Protein AF-A0A4U3AL55-F1 (afdb_monomer_lite)

pLDDT: mean 81.3, std 15.95, range [32.03, 96.69]

Structure (mmCIF, N/CA/C/O backbone):
data_AF-A0A4U3AL55-F1
#
_entry.id   AF-A0A4U3AL55-F1
#
loop_
_atom_site.group_PDB
_atom_site.id
_atom_site.type_symbol
_atom_site.label_atom_id
_atom_site.label_alt_id
_atom_site.label_comp_id
_atom_site.label_asym_id
_atom_site.label_entity_id
_atom_site.label_seq_id
_atom_site.pdbx_PDB_ins_code
_atom_site.Cartn_x
_atom_site.Cartn_y
_atom_site.Cartn_z
_atom_site.occupancy
_atom_site.B_iso_or_equiv
_atom_site.auth_seq_id
_atom_site.auth_comp_id
_atom_site.auth_asym_id
_atom_site.auth_atom_id
_atom_site.pdbx_PDB_model_num
ATOM 1 N N . TYR A 1 1 ? 5.241 -13.055 32.602 1.00 38.00 1 TYR A N 1
ATOM 2 C CA . TYR A 1 1 ? 3.854 -13.127 32.120 1.00 38.00 1 TYR A CA 1
ATOM 3 C C . TYR A 1 1 ? 3.883 -12.826 30.634 1.00 38.00 1 TYR A C 1
ATOM 5 O O . TYR A 1 1 ? 3.975 -11.664 30.271 1.00 38.00 1 TYR A O 1
ATOM 13 N N . HIS A 1 2 ? 3.935 -13.860 29.792 1.00 32.03 2 HIS A N 1
ATOM 14 C CA . HIS A 1 2 ? 3.573 -13.693 28.387 1.00 32.03 2 HIS A CA 1
ATOM 15 C C . HIS A 1 2 ? 2.057 -13.531 28.383 1.00 32.03 2 HIS A C 1
ATOM 17 O O . HIS A 1 2 ? 1.347 -14.459 28.759 1.00 32.03 2 HIS A O 1
ATOM 23 N N . VAL A 1 3 ? 1.575 -12.332 28.077 1.00 45.47 3 VAL A N 1
ATOM 24 C CA . VAL A 1 3 ? 0.209 -12.195 27.581 1.00 45.47 3 VAL A CA 1
ATOM 25 C C . VAL A 1 3 ? 0.311 -12.723 26.157 1.00 45.47 3 VAL A C 1
ATOM 27 O O . VAL A 1 3 ? 1.040 -12.138 25.356 1.00 45.47 3 VAL A O 1
ATOM 30 N N . GLU A 1 4 ? -0.264 -13.893 25.886 1.00 51.44 4 GLU A N 1
ATOM 31 C CA . GLU A 1 4 ? -0.443 -14.348 24.509 1.00 51.44 4 GLU A CA 1
ATOM 32 C C . GLU A 1 4 ? -1.185 -13.229 23.783 1.00 51.44 4 GLU A C 1
ATOM 34 O O . GLU A 1 4 ? -2.305 -12.871 24.141 1.00 51.44 4 GLU A O 1
ATOM 39 N N . ASN A 1 5 ? -0.485 -12.575 22.864 1.00 60.62 5 ASN A N 1
ATOM 40 C CA . ASN A 1 5 ? -1.048 -11.498 22.086 1.00 60.62 5 ASN A CA 1
ATOM 41 C C . ASN A 1 5 ? -1.558 -12.134 20.798 1.00 60.62 5 ASN A C 1
ATOM 43 O O . ASN A 1 5 ? -0.758 -12.492 19.939 1.00 60.62 5 ASN A O 1
ATOM 47 N N . GLU A 1 6 ? -2.873 -12.321 20.691 1.00 77.25 6 GLU A N 1
ATOM 48 C CA . GLU A 1 6 ? -3.515 -12.896 19.501 1.00 77.25 6 GLU A CA 1
ATOM 49 C C . GLU A 1 6 ? -3.524 -11.927 18.305 1.00 77.25 6 GLU A C 1
ATOM 51 O O . GLU A 1 6 ? -4.139 -12.230 17.285 1.00 77.25 6 GLU A O 1
ATOM 56 N N . LEU A 1 7 ? -2.875 -10.759 18.410 1.00 84.69 7 LEU A N 1
ATOM 57 C CA . LEU A 1 7 ? -2.774 -9.807 17.308 1.00 84.69 7 LEU A CA 1
ATOM 58 C C . LEU A 1 7 ? -1.993 -10.396 16.138 1.00 84.69 7 LEU A C 1
ATOM 60 O O . LEU A 1 7 ? -0.891 -10.924 16.286 1.00 84.69 7 LEU A O 1
ATOM 64 N N . LEU A 1 8 ? -2.574 -10.242 14.954 1.00 85.19 8 LEU A N 1
ATOM 65 C CA . LEU A 1 8 ? -1.949 -10.642 13.705 1.00 85.19 8 LEU A CA 1
ATOM 66 C C . LEU A 1 8 ? -0.893 -9.593 13.314 1.00 85.19 8 LEU A C 1
ATOM 68 O O . LEU A 1 8 ? -1.196 -8.395 13.392 1.00 85.19 8 LEU A O 1
ATOM 72 N N . PRO A 1 9 ? 0.315 -10.003 12.883 1.00 84.44 9 PRO A N 1
ATOM 73 C CA . PRO A 1 9 ? 1.361 -9.070 12.459 1.00 84.44 9 PRO A CA 1
ATOM 74 C C . PRO A 1 9 ? 0.900 -8.237 11.261 1.00 84.44 9 PRO A C 1
ATOM 76 O O . PRO A 1 9 ? 0.033 -8.675 10.503 1.00 84.44 9 PRO A O 1
ATOM 79 N N . ASP A 1 10 ? 1.447 -7.036 11.087 1.00 86.25 10 ASP A N 1
ATOM 80 C CA . ASP A 1 10 ? 1.245 -6.276 9.856 1.00 86.25 10 ASP A CA 1
ATOM 81 C C . ASP A 1 10 ? 2.245 -6.716 8.784 1.00 86.25 10 ASP A C 1
ATOM 83 O O . ASP A 1 10 ? 3.383 -7.070 9.086 1.00 86.25 10 ASP A O 1
ATOM 87 N N . ILE A 1 11 ? 1.843 -6.690 7.516 1.00 83.81 11 ILE A N 1
ATOM 88 C CA . ILE A 1 11 ? 2.750 -7.038 6.413 1.00 83.81 11 ILE A CA 1
ATOM 89 C C . ILE A 1 11 ? 3.943 -6.062 6.325 1.00 83.81 11 ILE A C 1
ATOM 91 O O . ILE A 1 11 ? 5.062 -6.541 6.144 1.00 83.81 11 ILE A O 1
ATOM 95 N N . PRO A 1 12 ? 3.796 -4.736 6.534 1.00 87.06 12 PRO A N 1
ATOM 96 C CA . PRO A 1 12 ? 4.924 -3.818 6.681 1.00 87.06 12 PRO A CA 1
ATOM 97 C C . PRO A 1 12 ? 5.860 -4.140 7.842 1.00 87.06 12 PRO A C 1
ATOM 99 O O . PRO A 1 12 ? 6.998 -3.693 7.811 1.00 87.06 12 PRO A O 1
ATOM 102 N N . ASP A 1 13 ? 5.444 -4.920 8.846 1.00 87.56 13 ASP A N 1
ATOM 103 C CA . ASP A 1 13 ? 6.365 -5.359 9.902 1.00 87.56 13 ASP A CA 1
ATOM 104 C C . ASP A 1 13 ? 7.332 -6.446 9.391 1.00 87.56 13 ASP A C 1
ATOM 106 O O . ASP A 1 13 ? 8.359 -6.729 10.016 1.00 87.56 13 ASP A O 1
ATOM 110 N N . LEU A 1 14 ? 7.018 -7.078 8.252 1.00 84.25 14 LEU A N 1
ATOM 111 C CA . LEU A 1 14 ? 7.814 -8.155 7.663 1.00 84.25 14 LEU A CA 1
ATOM 112 C C . LEU A 1 14 ? 9.003 -7.643 6.851 1.00 84.25 14 LEU A C 1
ATOM 114 O O . LEU A 1 14 ? 9.926 -8.422 6.590 1.00 84.25 14 LEU A O 1
ATOM 118 N N . TYR A 1 15 ? 9.022 -6.365 6.472 1.00 88.12 15 TYR A N 1
ATOM 119 C CA . TYR A 1 15 ? 10.080 -5.788 5.651 1.00 88.12 15 TYR A CA 1
ATOM 120 C C . TYR A 1 15 ? 10.430 -4.357 6.063 1.00 88.12 15 TYR A C 1
ATOM 122 O O . TYR A 1 15 ? 9.687 -3.677 6.757 1.00 88.12 15 TYR A O 1
ATOM 130 N N . VAL A 1 16 ? 11.597 -3.893 5.635 1.00 89.75 16 VAL A N 1
ATOM 131 C CA . VAL A 1 16 ? 12.009 -2.491 5.762 1.00 89.75 16 VAL A CA 1
ATOM 132 C C . VAL A 1 16 ? 12.232 -1.915 4.375 1.00 89.75 16 VAL A C 1
ATOM 134 O O . VAL A 1 16 ? 12.653 -2.642 3.482 1.00 89.75 16 VAL A O 1
ATOM 137 N N . ILE A 1 17 ? 11.953 -0.627 4.191 1.00 90.69 17 ILE A N 1
ATOM 138 C CA . ILE A 1 17 ? 12.293 0.098 2.964 1.00 90.69 17 ILE A CA 1
ATOM 139 C C . ILE A 1 17 ? 13.558 0.895 3.254 1.00 90.69 17 ILE A C 1
ATOM 141 O O . ILE A 1 17 ? 13.568 1.751 4.140 1.00 90.69 17 ILE A O 1
ATOM 145 N N . HIS A 1 18 ? 14.620 0.611 2.515 1.00 86.81 18 HIS A N 1
ATOM 146 C CA . HIS A 1 18 ? 15.832 1.414 2.508 1.00 86.81 18 HIS A CA 1
ATOM 147 C C . HIS A 1 18 ? 15.830 2.341 1.299 1.00 86.81 18 HIS A C 1
ATOM 149 O O . HIS A 1 18 ? 15.220 2.041 0.273 1.00 86.81 18 HIS A O 1
ATOM 155 N N . SER A 1 19 ? 16.503 3.480 1.434 1.00 84.19 19 SER A N 1
ATOM 156 C CA . SER A 1 19 ? 16.675 4.449 0.357 1.00 84.19 19 SER A CA 1
ATOM 157 C C . SER A 1 19 ? 18.147 4.788 0.185 1.00 84.19 19 SER A C 1
ATOM 159 O O . SER A 1 19 ? 18.797 5.204 1.147 1.00 84.19 19 SER A O 1
ATOM 161 N N . VAL A 1 20 ? 18.638 4.686 -1.043 1.00 81.31 20 VAL A N 1
ATOM 162 C CA . VAL A 1 20 ? 19.937 5.200 -1.479 1.00 81.31 20 VAL A CA 1
ATOM 163 C C . VAL A 1 20 ? 19.683 6.375 -2.416 1.00 81.31 20 VAL A C 1
ATOM 165 O O . VAL A 1 20 ? 18.730 6.354 -3.195 1.00 81.31 20 VAL A O 1
ATOM 168 N N . TYR A 1 21 ? 20.502 7.417 -2.336 1.00 77.12 21 TYR A N 1
ATOM 169 C CA . TYR A 1 21 ? 20.362 8.593 -3.185 1.00 77.12 21 TYR A CA 1
ATOM 170 C C . TYR A 1 21 ? 21.717 9.131 -3.642 1.00 77.12 21 TYR A C 1
ATOM 172 O O . TYR A 1 21 ? 22.735 8.931 -2.979 1.00 77.12 21 TYR A O 1
ATOM 180 N N . GLU A 1 22 ? 21.718 9.804 -4.794 1.00 70.06 22 GLU A N 1
ATOM 181 C CA . GLU A 1 22 ? 22.879 10.536 -5.309 1.00 70.06 22 GLU A CA 1
ATOM 182 C C . GLU A 1 22 ? 22.754 12.027 -4.986 1.00 70.06 22 GLU A C 1
ATOM 184 O O . GLU A 1 22 ? 21.778 12.668 -5.389 1.00 70.06 22 GLU A O 1
ATOM 189 N N . ASP A 1 23 ? 23.763 12.588 -4.321 1.00 73.75 23 ASP A N 1
ATOM 190 C CA . ASP A 1 23 ? 23.836 14.018 -4.015 1.00 73.75 23 ASP A CA 1
ATOM 191 C C . ASP A 1 23 ? 24.370 14.831 -5.201 1.00 73.75 23 ASP A C 1
ATOM 193 O O . ASP A 1 23 ? 25.287 14.416 -5.918 1.00 73.75 23 ASP A O 1
ATOM 197 N N . ASP A 1 24 ? 23.832 16.036 -5.390 1.00 71.62 24 ASP A N 1
ATOM 198 C CA . ASP A 1 24 ? 24.463 17.033 -6.248 1.00 71.62 24 ASP A CA 1
ATOM 199 C C . ASP A 1 24 ? 25.672 17.714 -5.571 1.00 71.62 24 ASP A C 1
ATOM 201 O O . ASP A 1 24 ? 26.116 17.370 -4.476 1.00 71.62 24 ASP A O 1
ATOM 205 N N . LYS A 1 25 ? 26.231 18.728 -6.242 1.00 69.44 25 LYS A N 1
ATOM 206 C CA . LYS A 1 25 ? 27.364 19.514 -5.725 1.00 69.44 25 LYS A CA 1
ATOM 207 C C . LYS A 1 25 ? 27.039 20.309 -4.457 1.00 69.44 25 LYS A C 1
ATOM 209 O O . LYS A 1 25 ? 27.976 20.695 -3.760 1.00 69.44 25 LYS A O 1
ATOM 214 N N . ASP A 1 26 ? 25.762 20.565 -4.202 1.00 75.94 26 ASP A N 1
ATOM 215 C CA . ASP A 1 26 ? 25.254 21.322 -3.063 1.00 75.94 26 ASP A CA 1
ATOM 216 C C . ASP A 1 26 ? 24.761 20.390 -1.932 1.00 75.94 26 ASP A C 1
ATOM 218 O O . ASP A 1 26 ? 24.370 20.877 -0.873 1.00 75.94 26 ASP A O 1
ATOM 222 N N . GLY A 1 27 ? 24.863 19.063 -2.110 1.00 72.25 27 GLY A N 1
ATOM 223 C CA . GLY A 1 27 ? 24.465 18.049 -1.129 1.00 72.25 27 GLY A CA 1
ATOM 224 C C . GLY A 1 27 ? 22.977 17.690 -1.164 1.00 72.25 27 GLY A C 1
ATOM 225 O O . GLY A 1 27 ? 22.476 17.104 -0.209 1.00 72.25 27 GLY A O 1
ATOM 226 N N . GLU A 1 28 ? 22.262 18.069 -2.225 1.00 72.75 28 GLU A N 1
ATOM 227 C CA . GLU A 1 28 ? 20.834 17.801 -2.376 1.00 72.75 28 GLU A CA 1
ATOM 228 C C . GLU A 1 28 ? 20.599 16.545 -3.231 1.00 72.75 28 GLU A C 1
ATOM 230 O O . GLU A 1 28 ? 21.120 16.470 -4.354 1.00 72.75 28 GLU A O 1
ATOM 235 N N . PRO A 1 29 ? 19.770 15.590 -2.770 1.00 71.56 29 PRO A N 1
ATOM 236 C CA . PRO A 1 29 ? 19.483 14.372 -3.517 1.00 71.56 29 PRO A CA 1
ATOM 237 C C . PRO A 1 29 ? 18.863 14.657 -4.891 1.00 71.56 29 PRO A C 1
ATOM 239 O O . PRO A 1 29 ? 17.934 15.457 -5.035 1.00 71.56 29 PRO A O 1
ATOM 242 N N . THR A 1 30 ? 19.364 13.980 -5.922 1.00 75.62 30 THR A N 1
ATOM 243 C CA . THR A 1 30 ? 18.930 14.151 -7.320 1.00 75.62 30 THR A CA 1
ATOM 244 C C . THR A 1 30 ? 18.172 12.964 -7.882 1.00 75.62 30 THR A C 1
ATOM 246 O O . THR A 1 30 ? 17.350 13.140 -8.783 1.00 75.62 30 THR A O 1
ATOM 249 N N . GLN A 1 31 ? 18.456 11.780 -7.354 1.00 79.94 31 GLN A N 1
ATOM 250 C CA . GLN A 1 31 ? 17.877 10.507 -7.746 1.00 79.94 31 GLN A CA 1
ATOM 251 C C . GLN A 1 31 ? 17.743 9.646 -6.501 1.00 79.94 31 GLN A C 1
ATOM 253 O O . GLN A 1 31 ? 18.555 9.758 -5.580 1.00 79.94 31 GLN A O 1
ATOM 258 N N . TYR A 1 32 ? 16.740 8.780 -6.497 1.00 84.38 32 TYR A N 1
ATOM 259 C CA . TYR A 1 32 ? 16.443 7.918 -5.366 1.00 84.38 32 TYR A CA 1
ATOM 260 C C . TYR A 1 32 ? 16.241 6.488 -5.835 1.00 84.38 32 TYR A C 1
ATOM 262 O O . TYR A 1 32 ? 15.532 6.237 -6.810 1.00 84.38 32 TYR A O 1
ATOM 270 N N . TRP A 1 33 ? 16.811 5.558 -5.086 1.00 87.38 33 TRP A N 1
ATOM 271 C CA . TRP A 1 33 ? 16.565 4.135 -5.203 1.00 87.38 33 TRP A CA 1
ATOM 272 C C . TRP A 1 33 ? 16.035 3.631 -3.869 1.00 87.38 33 TRP A C 1
ATOM 274 O O . TRP A 1 33 ? 16.747 3.613 -2.867 1.00 87.38 33 TRP A O 1
ATOM 284 N N . PHE A 1 34 ? 14.765 3.249 -3.861 1.00 89.81 34 PHE A N 1
ATOM 285 C CA . PHE A 1 34 ? 14.127 2.582 -2.740 1.00 89.81 34 PHE A CA 1
ATOM 286 C C . PHE A 1 34 ? 14.102 1.087 -2.993 1.00 89.81 34 PHE A C 1
ATOM 288 O O . PHE A 1 34 ? 13.783 0.651 -4.098 1.00 89.81 34 PHE A O 1
ATOM 295 N N . HIS A 1 35 ? 14.387 0.306 -1.965 1.00 88.25 35 HIS A N 1
ATOM 296 C CA . HIS A 1 35 ? 14.364 -1.144 -2.056 1.00 88.25 35 HIS A CA 1
ATOM 297 C C . HIS A 1 35 ? 13.937 -1.752 -0.727 1.00 88.25 35 HIS A C 1
ATOM 299 O O . HIS A 1 35 ? 14.224 -1.208 0.345 1.00 88.25 35 HIS A O 1
ATOM 305 N N . THR A 1 36 ? 13.206 -2.858 -0.794 1.00 89.75 36 THR A N 1
ATOM 306 C CA . THR A 1 36 ? 12.786 -3.586 0.399 1.00 89.75 36 THR A CA 1
ATOM 307 C C . THR A 1 36 ? 13.857 -4.569 0.861 1.00 89.75 36 THR A C 1
ATOM 309 O O . THR A 1 36 ? 14.658 -5.070 0.074 1.00 89.75 36 THR A O 1
ATOM 312 N N . HIS A 1 37 ? 13.839 -4.871 2.157 1.00 85.25 37 HIS A N 1
ATOM 313 C CA . HIS A 1 37 ? 14.476 -6.057 2.715 1.00 85.25 37 HIS A CA 1
ATOM 314 C C . HIS A 1 37 ? 13.509 -6.793 3.629 1.00 85.25 37 HIS A C 1
ATOM 316 O O . HIS A 1 37 ? 12.982 -6.209 4.578 1.00 85.25 37 HIS A O 1
ATOM 322 N N . GLY A 1 38 ? 13.371 -8.099 3.424 1.00 84.50 38 GLY A N 1
ATOM 323 C CA . GLY A 1 38 ? 12.650 -8.998 4.319 1.00 84.50 38 GLY A CA 1
ATOM 324 C C . GLY A 1 38 ? 11.422 -9.642 3.692 1.00 84.50 38 GLY A C 1
ATOM 325 O O . GLY A 1 38 ? 10.911 -10.598 4.278 1.00 84.50 38 GLY A O 1
ATOM 326 N N . LEU A 1 39 ? 10.998 -9.192 2.507 1.00 84.12 39 LEU A N 1
ATOM 327 C CA . LEU A 1 39 ? 9.884 -9.785 1.767 1.00 84.12 39 LEU A CA 1
ATOM 328 C C . LEU A 1 39 ? 10.185 -11.216 1.319 1.00 84.12 39 LEU A C 1
ATOM 330 O O . LEU A 1 39 ? 9.282 -12.054 1.333 1.00 84.12 39 LEU A O 1
ATOM 334 N N . LEU A 1 40 ? 11.456 -11.540 1.059 1.00 80.62 40 LEU A N 1
ATOM 335 C CA . LEU A 1 40 ? 11.874 -12.914 0.751 1.00 80.62 40 LEU A CA 1
ATOM 336 C C . LEU A 1 40 ? 11.472 -13.913 1.844 1.00 80.62 40 LEU A C 1
ATOM 338 O O . LEU A 1 40 ? 11.116 -15.050 1.539 1.00 80.62 40 LEU A O 1
ATOM 342 N N . ARG A 1 41 ? 11.428 -13.483 3.114 1.00 75.56 41 ARG A N 1
ATOM 343 C CA . ARG A 1 41 ? 10.960 -14.317 4.238 1.00 75.56 41 ARG A CA 1
ATOM 344 C C . ARG A 1 41 ? 9.473 -14.650 4.164 1.00 75.56 41 ARG A C 1
ATOM 346 O O . ARG A 1 41 ? 9.045 -15.645 4.738 1.00 75.56 41 ARG A O 1
ATOM 353 N N . ALA A 1 42 ? 8.697 -13.804 3.493 1.00 77.81 42 ALA A N 1
ATOM 354 C CA . ALA A 1 42 ? 7.276 -14.003 3.246 1.00 77.81 42 ALA A CA 1
ATOM 355 C C . ALA A 1 42 ? 7.012 -14.798 1.952 1.00 77.81 42 ALA A C 1
ATOM 357 O O . ALA A 1 42 ? 5.858 -14.964 1.570 1.00 77.81 42 ALA A O 1
ATOM 358 N N . GLY A 1 43 ? 8.059 -15.303 1.283 1.00 77.00 43 GLY A N 1
ATOM 359 C CA . GLY A 1 43 ? 7.934 -16.098 0.060 1.00 77.00 43 GLY A CA 1
ATOM 360 C C . GLY A 1 43 ? 7.727 -15.274 -1.212 1.00 77.00 43 GLY A C 1
ATOM 361 O O . GLY A 1 43 ? 7.395 -15.844 -2.246 1.00 77.00 43 GLY A O 1
ATOM 362 N N . VAL A 1 44 ? 7.935 -13.954 -1.163 1.00 83.62 44 VAL A N 1
ATOM 363 C CA . VAL A 1 44 ? 7.811 -13.059 -2.325 1.00 83.62 44 VAL A CA 1
ATOM 364 C C . VAL A 1 44 ? 9.115 -12.302 -2.570 1.00 83.62 44 VAL A C 1
ATOM 366 O O . VAL A 1 44 ? 9.928 -12.136 -1.668 1.00 83.62 44 VAL A O 1
ATOM 369 N N . THR A 1 45 ? 9.360 -11.895 -3.812 1.00 85.19 45 THR A N 1
ATOM 370 C CA . THR A 1 45 ? 10.611 -11.226 -4.206 1.00 85.19 45 THR A CA 1
ATOM 371 C C . THR A 1 45 ? 10.705 -9.817 -3.607 1.00 85.19 45 THR A C 1
ATOM 373 O O . THR A 1 45 ? 9.677 -9.206 -3.307 1.00 85.19 45 THR A O 1
ATOM 376 N N . GLU A 1 46 ? 11.920 -9.287 -3.438 1.00 88.62 46 GLU A N 1
ATOM 377 C CA . GLU A 1 46 ? 12.081 -7.896 -2.996 1.00 88.62 46 GLU A CA 1
ATOM 378 C C . GLU A 1 46 ? 11.565 -6.918 -4.063 1.00 88.62 46 GLU A C 1
ATOM 380 O O . GLU A 1 46 ? 11.583 -7.200 -5.263 1.00 88.62 46 GLU A O 1
ATOM 385 N N . ILE A 1 47 ? 11.096 -5.759 -3.617 1.00 91.94 47 ILE A N 1
ATOM 386 C CA . ILE A 1 47 ? 10.519 -4.717 -4.459 1.00 91.94 47 ILE A CA 1
ATOM 387 C C . ILE A 1 47 ? 11.487 -3.542 -4.493 1.00 91.94 47 ILE A C 1
ATOM 389 O O . ILE A 1 47 ? 12.016 -3.119 -3.464 1.00 91.94 47 ILE A O 1
ATOM 393 N N . GLU A 1 48 ? 11.655 -2.968 -5.672 1.00 91.62 48 GLU A N 1
ATOM 394 C CA . GLU A 1 48 ? 12.454 -1.786 -5.923 1.00 91.62 48 GLU A CA 1
ATOM 395 C C . GLU A 1 48 ? 11.626 -0.686 -6.581 1.00 91.62 48 GLU A C 1
ATOM 397 O O . GLU A 1 48 ? 10.687 -0.925 -7.347 1.00 91.62 48 GLU A O 1
ATOM 402 N N . LEU A 1 49 ? 12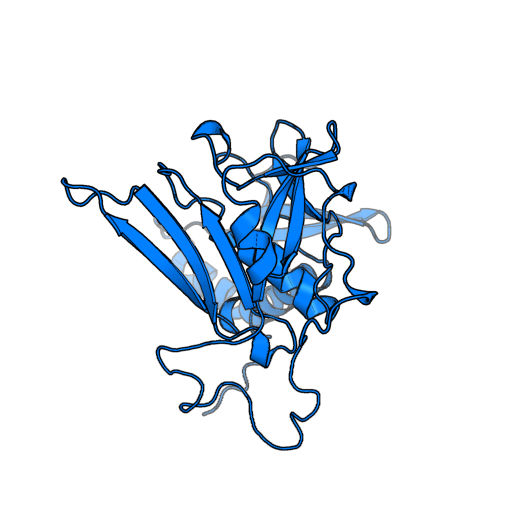.020 0.553 -6.310 1.00 92.69 49 LEU A N 1
ATOM 403 C CA . LEU A 1 49 ? 11.492 1.745 -6.947 1.00 92.69 49 LEU A CA 1
ATOM 404 C C . LEU A 1 49 ? 12.642 2.718 -7.193 1.00 92.69 49 LEU A C 1
ATOM 406 O O . LEU A 1 49 ? 13.278 3.183 -6.248 1.00 92.69 49 LEU A O 1
ATOM 410 N N . ILE A 1 50 ? 12.876 3.065 -8.458 1.00 88.44 50 ILE A N 1
ATOM 411 C CA . ILE A 1 50 ? 13.868 4.073 -8.836 1.00 88.44 50 ILE A CA 1
ATOM 412 C C . ILE A 1 50 ? 13.152 5.307 -9.370 1.00 88.44 50 ILE A C 1
ATOM 414 O O . ILE A 1 50 ? 12.379 5.238 -10.329 1.00 88.44 50 ILE A O 1
ATOM 418 N N . ILE A 1 51 ? 13.442 6.446 -8.745 1.00 87.81 51 ILE A N 1
ATOM 419 C CA . ILE A 1 51 ? 12.948 7.760 -9.140 1.00 87.81 51 ILE A CA 1
ATOM 420 C C . ILE A 1 51 ? 14.152 8.559 -9.664 1.00 87.81 51 ILE A C 1
ATOM 422 O O . ILE A 1 51 ? 14.968 9.030 -8.868 1.00 87.81 51 ILE A O 1
ATOM 426 N N . PRO A 1 52 ? 14.298 8.711 -10.996 1.00 83.12 52 PRO A N 1
ATOM 427 C CA . PRO A 1 52 ? 15.478 9.312 -11.626 1.00 83.12 52 PRO A CA 1
ATOM 428 C C . PRO A 1 52 ? 15.453 10.852 -11.609 1.00 83.12 52 PRO A C 1
ATOM 430 O O . PRO A 1 52 ? 16.104 11.505 -12.425 1.00 83.12 52 PRO A O 1
ATOM 433 N N . ASN A 1 53 ? 14.661 11.448 -10.721 1.00 82.19 53 ASN A N 1
ATOM 434 C CA . ASN A 1 53 ? 14.471 12.884 -10.612 1.00 82.19 53 ASN A CA 1
ATOM 435 C C . ASN A 1 53 ? 14.295 13.303 -9.154 1.00 82.19 53 ASN A C 1
ATOM 437 O O . ASN A 1 53 ? 13.961 12.502 -8.281 1.00 82.19 53 ASN A O 1
ATOM 441 N N . ARG A 1 54 ? 14.464 14.604 -8.907 1.00 83.62 54 ARG A N 1
ATOM 442 C CA . ARG A 1 54 ? 14.144 15.190 -7.608 1.00 83.62 54 ARG A CA 1
ATOM 443 C C . ARG A 1 54 ? 12.663 15.029 -7.312 1.00 83.62 54 ARG A C 1
ATOM 445 O O . ARG A 1 54 ? 11.828 15.205 -8.202 1.00 83.62 54 ARG A O 1
ATOM 452 N N . ILE A 1 55 ? 12.364 14.779 -6.047 1.00 81.44 55 ILE A N 1
ATOM 453 C CA . ILE A 1 55 ? 11.009 14.787 -5.508 1.00 81.44 55 ILE A CA 1
ATOM 454 C C . ILE A 1 55 ? 10.926 15.857 -4.429 1.00 81.44 55 ILE A C 1
ATOM 456 O O . ILE A 1 55 ? 11.878 16.098 -3.692 1.00 81.44 55 ILE A O 1
ATOM 460 N N . SER A 1 56 ? 9.781 16.521 -4.339 1.00 78.38 56 SER A N 1
ATOM 461 C CA . SER A 1 56 ? 9.502 17.490 -3.275 1.00 78.38 56 SER A CA 1
ATOM 462 C C . SER A 1 56 ? 8.938 16.837 -2.011 1.00 78.38 56 SER A C 1
ATOM 464 O O . SER A 1 56 ? 8.840 17.487 -0.973 1.00 78.38 56 SER A O 1
ATOM 466 N N . SER A 1 57 ? 8.530 15.567 -2.100 1.00 82.19 57 SER A N 1
ATOM 467 C CA . SER A 1 57 ? 7.891 14.816 -1.025 1.00 82.19 57 SER A CA 1
ATOM 468 C C . SER A 1 57 ? 8.079 13.314 -1.225 1.00 82.19 57 SER A C 1
ATOM 470 O O . SER A 1 57 ? 8.062 12.833 -2.354 1.00 82.19 57 SER A O 1
ATOM 472 N N . TYR A 1 58 ? 8.186 12.576 -0.117 1.00 83.44 58 TYR A N 1
ATOM 473 C CA . TYR A 1 58 ? 8.165 11.107 -0.085 1.00 83.44 58 TYR A CA 1
ATOM 474 C C . TYR A 1 58 ? 6.743 10.530 0.056 1.00 83.44 58 TYR A C 1
ATOM 476 O O . TYR A 1 58 ? 6.568 9.322 0.222 1.00 83.44 58 TYR A O 1
ATOM 484 N N . TYR A 1 59 ? 5.720 11.389 0.057 1.00 85.00 59 TYR A N 1
ATOM 485 C CA . TYR A 1 59 ? 4.329 10.988 0.254 1.00 85.00 59 TYR A CA 1
ATOM 486 C C . TYR A 1 59 ? 3.880 9.951 -0.786 1.00 85.00 59 TYR A C 1
ATOM 488 O O . TYR A 1 59 ? 4.126 10.108 -1.980 1.00 85.00 59 TYR A O 1
ATOM 496 N N . GLY A 1 60 ? 3.198 8.900 -0.325 1.00 86.06 60 GLY A N 1
ATOM 497 C CA . GLY A 1 60 ? 2.666 7.828 -1.165 1.00 86.06 60 GLY A CA 1
ATOM 498 C C . GLY A 1 60 ? 3.678 6.753 -1.573 1.00 86.06 60 GLY A C 1
ATOM 499 O O . GLY A 1 60 ? 3.259 5.698 -2.038 1.00 86.06 60 GLY A O 1
ATOM 500 N N . ILE A 1 61 ? 4.988 6.953 -1.369 1.00 90.06 61 ILE A N 1
ATOM 501 C CA . ILE A 1 61 ? 5.993 5.917 -1.669 1.00 90.06 61 ILE A CA 1
ATOM 502 C C . ILE A 1 61 ? 5.788 4.707 -0.751 1.00 90.06 61 ILE A C 1
ATOM 504 O O . ILE A 1 61 ? 5.665 3.584 -1.230 1.00 90.06 61 ILE A O 1
ATOM 508 N N . GLY A 1 62 ? 5.691 4.929 0.564 1.00 91.12 62 GLY A N 1
ATOM 509 C CA . GLY A 1 62 ? 5.456 3.849 1.528 1.00 91.12 62 GLY A CA 1
ATOM 510 C C . GLY A 1 62 ? 4.150 3.094 1.265 1.00 91.12 62 GLY A C 1
ATOM 511 O O . GLY A 1 62 ? 4.139 1.866 1.286 1.00 91.12 62 GLY A O 1
ATOM 512 N N . ASP A 1 63 ? 3.077 3.818 0.941 1.00 91.19 63 ASP A N 1
ATOM 513 C CA . ASP A 1 63 ? 1.774 3.229 0.622 1.00 91.19 63 ASP A CA 1
ATOM 514 C C . ASP A 1 63 ? 1.792 2.439 -0.697 1.00 91.19 63 ASP A C 1
ATOM 516 O O . ASP A 1 63 ? 1.137 1.401 -0.793 1.00 91.19 63 ASP A O 1
ATOM 520 N N . LEU A 1 64 ? 2.570 2.872 -1.700 1.00 92.56 64 LEU A N 1
ATOM 521 C CA . LEU A 1 64 ? 2.796 2.115 -2.937 1.00 92.56 64 LEU A CA 1
ATOM 522 C C . LEU A 1 64 ? 3.454 0.765 -2.629 1.00 92.56 64 LEU A C 1
ATOM 524 O O . LEU A 1 64 ? 2.945 -0.271 -3.060 1.00 92.56 64 LEU A O 1
ATOM 528 N N . PHE A 1 65 ? 4.543 0.777 -1.852 1.00 93.69 65 PHE A N 1
ATOM 529 C CA . PHE A 1 65 ? 5.211 -0.449 -1.408 1.00 93.69 65 PHE A CA 1
ATOM 530 C C . PHE A 1 65 ? 4.261 -1.339 -0.610 1.00 93.69 65 PHE A C 1
ATOM 532 O O . PHE A 1 65 ? 4.159 -2.521 -0.912 1.00 93.69 65 PHE A O 1
ATOM 539 N N . GLN A 1 66 ? 3.535 -0.781 0.364 1.00 92.75 66 GLN A N 1
ATOM 540 C CA . GLN A 1 66 ? 2.580 -1.535 1.177 1.00 92.75 66 GLN A CA 1
ATOM 541 C C . GLN A 1 66 ? 1.483 -2.164 0.318 1.00 92.75 66 GLN A C 1
ATOM 543 O O . GLN A 1 66 ? 1.190 -3.345 0.466 1.00 92.75 66 GLN A O 1
ATOM 548 N N . THR A 1 67 ? 0.888 -1.403 -0.598 1.00 93.75 67 THR A N 1
ATOM 549 C CA . THR A 1 67 ? -0.194 -1.897 -1.459 1.00 93.75 67 THR A CA 1
ATOM 550 C C . THR A 1 67 ? 0.284 -3.056 -2.323 1.00 93.75 67 THR A C 1
ATOM 552 O O . THR A 1 67 ? -0.370 -4.099 -2.381 1.00 93.75 67 THR A O 1
ATOM 555 N N . PHE A 1 68 ? 1.445 -2.892 -2.962 1.00 93.81 68 PHE A N 1
ATOM 556 C CA . PHE A 1 68 ? 2.020 -3.922 -3.817 1.00 93.81 68 PHE A CA 1
ATOM 557 C C . PHE A 1 68 ? 2.445 -5.156 -3.012 1.00 93.81 68 PHE A C 1
ATOM 559 O O . PHE A 1 68 ? 2.077 -6.274 -3.364 1.00 93.81 68 PHE A O 1
ATOM 566 N N . ALA A 1 69 ? 3.173 -4.962 -1.908 1.00 92.44 69 ALA A N 1
ATOM 567 C CA . ALA A 1 69 ? 3.645 -6.043 -1.049 1.00 92.44 69 ALA A CA 1
ATOM 568 C C . ALA A 1 69 ? 2.481 -6.838 -0.447 1.00 92.44 69 ALA A C 1
ATOM 570 O O . ALA A 1 69 ? 2.506 -8.064 -0.487 1.00 92.44 69 ALA A O 1
ATOM 571 N N . ASN A 1 70 ? 1.434 -6.165 0.041 1.00 91.12 70 ASN A N 1
ATOM 572 C CA . ASN A 1 70 ? 0.244 -6.829 0.572 1.00 91.12 70 ASN A CA 1
ATOM 573 C C . ASN A 1 70 ? -0.416 -7.711 -0.487 1.00 91.12 70 ASN A C 1
ATOM 575 O O . ASN A 1 70 ? -0.733 -8.867 -0.215 1.00 91.12 70 ASN A O 1
ATOM 579 N N . ASN A 1 71 ? -0.581 -7.183 -1.703 1.00 89.94 71 ASN A N 1
ATOM 580 C CA . ASN A 1 71 ? -1.146 -7.945 -2.808 1.00 89.94 71 ASN A CA 1
ATOM 581 C C . ASN A 1 71 ? -0.273 -9.156 -3.174 1.00 89.94 71 ASN A C 1
ATOM 583 O O . ASN A 1 71 ? -0.805 -10.251 -3.351 1.00 89.94 71 ASN A O 1
ATOM 587 N N . ALA A 1 72 ? 1.049 -8.982 -3.236 1.00 89.38 72 ALA A N 1
ATOM 588 C CA . ALA A 1 72 ? 1.968 -10.060 -3.575 1.00 89.38 72 ALA A CA 1
ATOM 589 C C . ALA A 1 72 ? 1.993 -11.164 -2.506 1.00 89.38 72 ALA A C 1
ATOM 591 O O . ALA A 1 72 ? 1.902 -12.344 -2.839 1.00 89.38 72 ALA A O 1
ATOM 592 N N . VAL A 1 73 ? 2.076 -10.791 -1.223 1.00 86.50 73 VAL A N 1
ATOM 593 C CA . VAL A 1 73 ? 2.088 -11.734 -0.092 1.00 86.50 73 VAL A CA 1
ATOM 594 C C . VAL A 1 73 ? 0.773 -12.506 -0.010 1.00 86.50 73 VAL A C 1
ATOM 596 O O . VAL A 1 73 ? 0.789 -13.720 0.169 1.00 86.50 73 VAL A O 1
ATOM 599 N N . GLU A 1 74 ? -0.366 -11.833 -0.183 1.00 84.62 74 GLU A N 1
ATOM 600 C CA . GLU A 1 74 ? -1.684 -12.476 -0.139 1.00 84.62 74 GLU A CA 1
ATOM 601 C C . GLU A 1 74 ? -1.885 -13.487 -1.270 1.00 84.62 74 GLU A C 1
ATOM 603 O O . GLU A 1 74 ? -2.403 -14.579 -1.037 1.00 84.62 74 GLU A O 1
ATOM 608 N N . ASN A 1 75 ? -1.449 -13.151 -2.485 1.00 83.75 75 ASN A N 1
ATOM 609 C CA . ASN A 1 75 ? -1.553 -14.052 -3.633 1.00 83.75 75 ASN A CA 1
ATOM 610 C C . ASN A 1 75 ? -0.393 -15.060 -3.714 1.00 83.75 75 ASN A C 1
ATOM 612 O O . ASN A 1 75 ? -0.423 -15.953 -4.559 1.00 83.75 75 ASN A O 1
ATOM 616 N N . GLY A 1 76 ? 0.630 -14.922 -2.863 1.00 82.25 76 GLY A N 1
ATOM 617 C CA . GLY A 1 76 ? 1.840 -15.746 -2.874 1.00 82.25 76 GLY A CA 1
ATOM 618 C C . GLY A 1 76 ? 2.685 -15.605 -4.144 1.00 82.25 76 GLY A C 1
ATOM 619 O O . GLY A 1 76 ? 3.494 -16.483 -4.433 1.00 82.25 76 GLY A O 1
ATOM 620 N N . GLN A 1 77 ? 2.481 -14.543 -4.928 1.00 83.12 77 GLN A N 1
ATOM 621 C CA . GLN A 1 77 ? 3.184 -14.313 -6.188 1.00 83.12 77 GLN A CA 1
ATOM 622 C C . GLN A 1 77 ? 3.234 -12.829 -6.545 1.00 83.12 77 GLN A C 1
ATOM 624 O O . GLN A 1 77 ? 2.362 -12.050 -6.164 1.00 83.12 77 GLN A O 1
ATOM 629 N N . VAL A 1 78 ? 4.234 -12.454 -7.340 1.00 86.56 78 VAL A N 1
ATOM 630 C CA . VAL A 1 78 ? 4.343 -11.114 -7.920 1.00 86.56 78 VAL A CA 1
ATOM 631 C C . VAL A 1 78 ? 3.747 -11.125 -9.335 1.00 86.56 78 VAL A C 1
ATOM 633 O O . VAL A 1 78 ? 4.177 -11.950 -10.143 1.00 86.56 78 VAL A O 1
ATOM 636 N N . PRO A 1 79 ? 2.794 -10.231 -9.662 1.00 86.81 79 PRO A N 1
ATOM 637 C CA . PRO A 1 79 ? 2.206 -10.126 -10.999 1.00 86.81 79 PRO A CA 1
ATOM 638 C C . PRO A 1 79 ? 3.189 -9.448 -11.968 1.00 86.81 79 PRO A C 1
ATOM 640 O O . PRO A 1 79 ? 3.184 -8.234 -12.173 1.00 86.81 79 PRO A O 1
ATOM 643 N N . MET A 1 80 ? 4.101 -10.248 -12.511 1.00 88.44 80 MET A N 1
ATOM 644 C CA . MET A 1 80 ? 5.183 -9.800 -13.386 1.00 88.44 80 MET A CA 1
ATOM 645 C C . MET A 1 80 ? 4.666 -9.404 -14.768 1.00 88.44 80 MET A C 1
ATOM 647 O O . MET A 1 80 ? 3.912 -10.151 -15.381 1.00 88.44 80 MET A O 1
ATOM 651 N N . ASN A 1 81 ? 5.120 -8.259 -15.283 1.00 90.62 81 ASN A N 1
ATOM 652 C CA . ASN A 1 81 ? 4.713 -7.687 -16.572 1.00 90.62 81 ASN A CA 1
ATOM 653 C C . ASN A 1 81 ? 3.189 -7.533 -16.745 1.00 90.62 81 ASN A C 1
ATOM 655 O O . ASN A 1 81 ? 2.699 -7.396 -17.865 1.00 90.62 81 ASN A O 1
ATOM 659 N N . GLU A 1 82 ? 2.438 -7.519 -15.645 1.00 90.38 82 GLU A N 1
ATOM 660 C CA . GLU A 1 82 ? 0.989 -7.372 -15.642 1.00 90.38 82 GLU A CA 1
ATOM 661 C C . GLU A 1 82 ? 0.604 -6.047 -14.972 1.00 90.38 82 GLU A C 1
ATOM 663 O O . GLU A 1 82 ? 1.120 -5.720 -13.898 1.00 90.38 82 GLU A O 1
ATOM 668 N N . PRO A 1 83 ? -0.289 -5.249 -15.586 1.00 93.25 83 PRO A N 1
ATOM 669 C CA . PRO A 1 83 ? -0.750 -4.016 -14.977 1.00 93.25 83 PRO A CA 1
ATOM 670 C C . PRO A 1 83 ? -1.715 -4.321 -13.833 1.00 93.25 83 PRO A C 1
ATOM 672 O O . PRO A 1 83 ? -2.763 -4.936 -14.030 1.00 93.25 83 PRO A O 1
ATOM 675 N N . ILE A 1 84 ? -1.400 -3.816 -12.643 1.00 93.44 84 ILE A N 1
ATOM 676 C CA . ILE A 1 84 ? -2.278 -3.898 -11.474 1.00 93.44 84 ILE A CA 1
ATOM 677 C C . ILE A 1 84 ? -2.653 -2.504 -10.982 1.00 93.44 84 ILE A C 1
ATOM 679 O O . ILE A 1 84 ? -1.863 -1.563 -11.065 1.00 93.44 84 ILE A O 1
ATOM 683 N N . VAL A 1 85 ? -3.864 -2.360 -10.451 1.00 92.94 85 VAL A N 1
ATOM 684 C CA . VAL A 1 85 ? -4.320 -1.097 -9.861 1.00 92.94 85 VAL A CA 1
ATOM 685 C C . VAL A 1 85 ? -3.731 -0.945 -8.458 1.00 92.94 85 VAL A C 1
ATOM 687 O O . VAL A 1 85 ? -3.885 -1.846 -7.638 1.00 92.94 85 VAL A O 1
ATOM 690 N N . ILE A 1 86 ? -3.090 0.192 -8.163 1.00 93.06 86 ILE A N 1
ATOM 691 C CA . ILE A 1 86 ? -2.479 0.456 -6.842 1.00 93.06 86 ILE A CA 1
ATOM 692 C C . ILE A 1 86 ? -3.088 1.637 -6.103 1.00 93.06 86 ILE A C 1
ATOM 694 O O . ILE A 1 86 ? -3.110 1.645 -4.874 1.00 93.06 86 ILE A O 1
ATOM 698 N N . ALA A 1 87 ? -3.662 2.602 -6.816 1.00 92.12 87 ALA A N 1
ATOM 699 C CA . ALA A 1 87 ? -4.329 3.729 -6.181 1.00 92.12 87 ALA A CA 1
ATOM 700 C C . ALA A 1 87 ? -5.397 4.352 -7.082 1.00 92.12 87 ALA A C 1
ATOM 702 O O . ALA A 1 87 ? -5.502 4.044 -8.268 1.00 92.12 87 ALA A O 1
ATOM 703 N N . HIS A 1 88 ? -6.167 5.273 -6.517 1.00 89.81 88 HIS A N 1
ATOM 704 C CA . HIS A 1 88 ? -6.960 6.259 -7.238 1.00 89.81 88 HIS A CA 1
ATOM 705 C C . HIS A 1 88 ? -6.493 7.668 -6.901 1.00 89.81 88 HIS A C 1
ATOM 707 O O . HIS A 1 88 ? -6.214 7.976 -5.745 1.00 89.81 88 HIS A O 1
ATOM 713 N N . SER A 1 89 ? -6.481 8.535 -7.906 1.00 85.56 89 SER A N 1
ATOM 714 C CA . SER A 1 89 ? -6.387 9.984 -7.747 1.00 85.56 89 SER A CA 1
ATOM 715 C C . SER A 1 89 ? -7.646 10.654 -8.305 1.00 85.56 89 SER A C 1
ATOM 717 O O . SER A 1 89 ? -8.529 9.998 -8.865 1.00 85.56 89 SER A O 1
ATOM 719 N N . GLN A 1 90 ? -7.714 11.985 -8.217 1.00 81.12 90 GLN A N 1
ATOM 720 C CA . GLN A 1 90 ? -8.773 12.771 -8.868 1.00 81.12 90 GLN A CA 1
ATOM 721 C C . GLN A 1 90 ? -8.808 12.591 -10.397 1.00 81.12 90 GLN A C 1
ATOM 723 O O . GLN A 1 90 ? -9.830 12.851 -11.024 1.00 81.12 90 GLN A O 1
ATOM 728 N N . GLN A 1 91 ? -7.697 12.156 -10.998 1.00 81.38 91 GLN A N 1
ATOM 729 C CA . GLN A 1 91 ? -7.546 11.981 -12.444 1.00 81.38 91 GLN A CA 1
ATOM 730 C C . GLN A 1 91 ? -7.884 10.553 -12.905 1.00 81.38 91 GLN A C 1
ATOM 732 O O . GLN A 1 91 ? -7.981 10.313 -14.106 1.00 81.38 91 GLN A O 1
ATOM 737 N N . GLY A 1 92 ? -8.085 9.610 -11.977 1.00 86.94 92 GLY A N 1
ATOM 738 C CA . GLY A 1 92 ? -8.446 8.225 -12.279 1.00 86.94 92 GLY A CA 1
ATOM 739 C C . GLY A 1 92 ? -7.607 7.192 -11.528 1.00 86.94 92 GLY A C 1
ATOM 740 O O . GLY A 1 92 ? -6.926 7.496 -10.549 1.00 86.94 92 GLY A O 1
ATOM 741 N N . SER A 1 93 ? -7.694 5.941 -11.978 1.00 91.00 93 SER A N 1
ATOM 742 C CA . SER A 1 93 ? -6.938 4.816 -11.424 1.00 91.00 93 SER A CA 1
ATOM 743 C C . SER A 1 93 ? -5.456 4.902 -11.790 1.00 91.00 93 SER A C 1
ATOM 745 O O . SER A 1 93 ? -5.101 5.059 -12.959 1.00 91.00 93 SER A O 1
ATOM 747 N N . ILE A 1 94 ? -4.589 4.714 -10.804 1.00 91.56 94 ILE A N 1
ATOM 748 C CA . ILE A 1 94 ? -3.146 4.583 -10.983 1.00 91.56 94 ILE A CA 1
ATOM 749 C C . ILE A 1 94 ? -2.802 3.101 -11.015 1.00 91.56 94 ILE A C 1
ATOM 751 O O . ILE A 1 94 ? -3.169 2.346 -10.111 1.00 91.56 94 ILE A O 1
ATOM 755 N N . HIS A 1 95 ? -2.075 2.714 -12.056 1.00 94.38 95 HIS A N 1
ATOM 756 C CA . HIS A 1 95 ? -1.637 1.347 -12.278 1.00 94.38 95 HIS A CA 1
ATOM 757 C C . HIS A 1 95 ? -0.118 1.249 -12.167 1.00 94.38 95 HIS A C 1
ATOM 759 O O . HIS A 1 95 ? 0.597 2.195 -12.513 1.00 94.38 95 HIS A O 1
ATOM 765 N N . THR A 1 96 ? 0.361 0.097 -11.711 1.00 95.12 96 THR A N 1
ATOM 766 C CA . THR A 1 96 ? 1.780 -0.258 -11.697 1.00 95.12 96 THR A CA 1
ATOM 767 C C . THR A 1 96 ? 2.012 -1.543 -12.474 1.00 95.12 96 THR A C 1
ATOM 769 O O . THR A 1 96 ? 1.113 -2.375 -12.577 1.00 95.12 96 THR A O 1
ATOM 772 N N . VAL A 1 97 ? 3.228 -1.709 -12.977 1.00 95.50 97 VAL A N 1
ATOM 773 C CA . VAL A 1 97 ? 3.740 -2.955 -13.550 1.00 95.50 97 VAL A CA 1
ATOM 774 C C . VAL A 1 97 ? 5.061 -3.269 -12.858 1.00 95.50 97 VAL A C 1
ATOM 776 O O . VAL A 1 97 ? 5.909 -2.387 -12.708 1.00 95.50 97 VAL A O 1
ATOM 779 N N . ALA A 1 98 ? 5.229 -4.518 -12.430 1.00 94.06 98 ALA A N 1
ATOM 780 C CA . ALA A 1 98 ? 6.492 -5.025 -11.910 1.00 94.06 98 ALA A CA 1
ATOM 781 C C . ALA A 1 98 ? 7.275 -5.716 -13.025 1.00 94.06 98 ALA A C 1
ATOM 783 O O . ALA A 1 98 ? 6.742 -6.589 -13.707 1.00 94.06 98 ALA A O 1
ATOM 784 N N . VAL A 1 99 ? 8.538 -5.338 -13.200 1.00 91.06 99 VAL A N 1
ATOM 785 C CA . VAL A 1 99 ? 9.450 -5.959 -14.172 1.00 91.06 99 VAL A CA 1
ATOM 786 C C . VAL A 1 99 ? 10.680 -6.507 -13.449 1.00 91.06 99 VAL A C 1
ATOM 788 O O . VAL A 1 99 ? 11.022 -5.984 -12.386 1.00 91.06 99 VAL A O 1
ATOM 791 N N . PRO A 1 100 ? 11.389 -7.516 -13.990 1.00 87.56 100 PRO A N 1
ATOM 792 C CA . PRO A 1 100 ? 12.651 -7.965 -13.403 1.00 87.56 100 PRO A CA 1
ATOM 793 C C . PRO A 1 100 ? 13.622 -6.787 -13.312 1.00 87.56 100 PRO A C 1
ATOM 795 O O . PRO A 1 100 ? 13.792 -6.065 -14.302 1.00 87.56 100 PRO A O 1
ATOM 798 N N . TRP A 1 101 ? 14.225 -6.558 -12.145 1.00 84.19 101 TRP A N 1
ATOM 799 C CA . TRP A 1 101 ? 15.004 -5.342 -11.901 1.00 84.19 101 TRP A CA 1
ATOM 800 C C . TRP A 1 101 ? 16.149 -5.163 -12.908 1.00 84.19 101 TRP A C 1
ATOM 802 O O . TRP A 1 101 ? 16.332 -4.055 -13.412 1.00 84.19 101 TRP A O 1
ATOM 812 N N . GLU A 1 102 ? 16.830 -6.241 -13.320 1.00 78.19 102 GLU A N 1
ATOM 813 C CA . GLU A 1 102 ? 17.945 -6.191 -14.275 1.00 78.19 102 GLU A CA 1
ATOM 814 C C . GLU A 1 102 ? 17.525 -5.580 -15.618 1.00 78.19 102 GLU A C 1
ATOM 816 O O . GLU A 1 102 ? 18.279 -4.830 -16.243 1.00 78.19 102 GLU A O 1
ATOM 821 N N . LYS A 1 103 ? 16.307 -5.900 -16.069 1.00 82.88 103 LYS A N 1
ATOM 822 C CA . LYS A 1 103 ? 15.719 -5.348 -17.297 1.00 82.88 103 LYS A CA 1
ATOM 823 C C . LYS A 1 103 ? 15.136 -3.970 -17.040 1.00 82.88 103 LYS A C 1
ATOM 825 O O . LYS A 1 103 ? 15.324 -3.070 -17.860 1.00 82.88 103 LYS A O 1
ATOM 830 N N . GLY A 1 104 ? 14.495 -3.800 -15.886 1.00 84.31 104 GLY A N 1
ATOM 831 C CA . GLY A 1 104 ? 13.937 -2.541 -15.418 1.00 84.31 104 GLY A CA 1
ATOM 832 C C . GLY A 1 104 ? 14.944 -1.398 -15.478 1.00 84.31 104 GLY A C 1
ATOM 833 O O . GLY A 1 104 ? 14.593 -0.322 -15.953 1.00 84.31 104 GLY A O 1
ATOM 834 N N . LEU A 1 105 ? 16.211 -1.643 -15.126 1.00 84.06 105 LEU A N 1
ATOM 835 C CA . LEU A 1 105 ? 17.281 -0.642 -15.231 1.00 84.06 105 LEU A CA 1
ATOM 836 C C . LEU A 1 105 ? 17.377 0.004 -16.624 1.00 84.06 105 LEU A C 1
ATOM 838 O O . LEU A 1 105 ? 17.649 1.198 -16.730 1.00 84.06 105 LEU A O 1
ATOM 842 N N . SER A 1 106 ? 17.114 -0.753 -17.694 1.00 85.31 106 SER A N 1
ATOM 843 C CA . SER A 1 106 ? 17.151 -0.242 -19.072 1.00 85.31 106 SER A CA 1
ATOM 844 C C . SER A 1 106 ? 15.938 0.614 -19.463 1.00 85.31 106 SER A C 1
ATOM 846 O O . SER A 1 106 ? 15.983 1.312 -20.475 1.00 85.31 106 SER A O 1
ATOM 848 N N . TYR A 1 107 ? 14.862 0.583 -18.672 1.00 87.81 107 TYR A N 1
ATOM 849 C CA . TYR A 1 107 ? 13.621 1.324 -18.921 1.00 87.81 107 TYR A CA 1
ATOM 850 C C . TYR A 1 107 ? 13.541 2.639 -18.138 1.00 87.81 107 TYR A C 1
ATOM 852 O O . TYR A 1 107 ? 12.691 3.484 -18.424 1.00 87.81 107 TYR A O 1
ATOM 860 N N . ILE A 1 108 ? 14.422 2.841 -17.155 1.00 86.00 108 ILE A N 1
ATOM 861 C CA . ILE A 1 108 ? 14.443 4.046 -16.321 1.00 86.00 108 ILE A CA 1
ATOM 862 C C . ILE A 1 108 ? 14.641 5.287 -17.194 1.00 86.00 108 ILE A C 1
ATOM 864 O O . ILE A 1 108 ? 15.519 5.338 -18.050 1.00 86.00 108 ILE A O 1
ATOM 868 N N . GLY A 1 109 ? 13.809 6.308 -16.974 1.00 82.38 109 GLY A N 1
ATOM 869 C CA . GLY A 1 109 ? 13.867 7.560 -17.737 1.00 82.38 109 GLY A CA 1
ATOM 870 C C . GLY A 1 109 ? 13.301 7.476 -19.162 1.00 82.38 109 GLY A C 1
ATOM 871 O O . GLY A 1 109 ? 13.248 8.494 -19.854 1.00 82.38 109 GLY A O 1
ATOM 872 N N . HIS A 1 110 ? 12.814 6.310 -19.591 1.00 87.38 110 HIS A N 1
ATOM 873 C CA . HIS A 1 110 ? 12.204 6.095 -20.900 1.00 87.38 110 HIS A CA 1
ATOM 874 C C . HIS A 1 110 ? 10.709 5.760 -20.770 1.00 87.38 110 HIS A C 1
ATOM 876 O O . HIS A 1 110 ? 10.229 5.373 -19.706 1.00 87.38 110 HIS A O 1
ATOM 882 N N . LYS A 1 111 ? 9.953 5.964 -21.855 1.00 92.88 111 LYS A N 1
ATOM 883 C CA . LYS A 1 111 ? 8.617 5.377 -22.016 1.00 92.88 111 LYS A CA 1
ATOM 884 C C . LYS A 1 111 ? 8.795 4.066 -22.776 1.00 92.88 111 LYS A C 1
ATOM 886 O O . LYS A 1 111 ? 9.251 4.108 -23.919 1.00 92.88 111 LYS A O 1
ATOM 891 N N . THR A 1 112 ? 8.448 2.943 -22.159 1.00 92.81 112 THR A N 1
ATOM 892 C CA . THR A 1 112 ? 8.625 1.605 -22.749 1.00 92.81 112 THR A CA 1
ATOM 893 C C . THR A 1 112 ? 7.263 0.975 -22.990 1.00 92.81 112 THR A C 1
ATOM 895 O O . THR A 1 112 ? 6.457 0.899 -22.070 1.00 92.81 112 THR A O 1
ATOM 898 N N . SER A 1 113 ? 6.977 0.539 -24.216 1.00 93.00 113 SER A N 1
ATOM 899 C CA . SER A 1 113 ? 5.700 -0.121 -24.525 1.00 93.00 113 SER A CA 1
ATOM 900 C C . SER A 1 113 ? 5.624 -1.502 -23.865 1.00 93.00 113 SER A C 1
ATOM 902 O O . SER A 1 113 ? 6.644 -2.182 -23.751 1.00 93.00 113 SER A O 1
ATOM 904 N N . MET A 1 114 ? 4.423 -1.937 -23.469 1.00 89.75 114 MET A N 1
ATOM 905 C CA . MET A 1 114 ? 4.210 -3.273 -22.886 1.00 89.75 114 MET A CA 1
ATOM 906 C C . MET A 1 114 ? 4.701 -4.410 -23.796 1.00 89.75 114 MET A C 1
ATOM 908 O O . MET A 1 114 ? 5.275 -5.378 -23.308 1.00 89.75 114 MET A O 1
ATOM 912 N N . ASP A 1 115 ? 4.582 -4.256 -25.117 1.00 87.38 115 ASP A N 1
ATOM 913 C CA . ASP A 1 115 ? 5.043 -5.250 -26.101 1.00 87.38 115 ASP A CA 1
ATOM 914 C C . ASP A 1 115 ? 6.577 -5.386 -26.162 1.00 87.38 115 ASP A C 1
ATOM 916 O O . ASP A 1 115 ? 7.109 -6.300 -26.793 1.00 87.38 115 ASP A O 1
ATOM 920 N N . GLN A 1 116 ? 7.307 -4.451 -25.548 1.00 86.00 116 GLN A N 1
ATOM 921 C CA . GLN A 1 116 ? 8.770 -4.444 -25.486 1.00 86.00 116 GLN A CA 1
ATOM 922 C C . GLN A 1 116 ? 9.304 -5.060 -24.188 1.00 86.00 116 GLN A C 1
ATOM 924 O O . GLN A 1 116 ? 10.525 -5.159 -24.022 1.00 86.00 116 GLN A O 1
ATOM 929 N N . LEU A 1 117 ? 8.419 -5.454 -23.266 1.00 84.88 117 LEU A N 1
ATOM 930 C CA . LEU A 1 117 ? 8.812 -6.152 -22.050 1.00 84.88 117 LEU A CA 1
ATOM 931 C C . LEU A 1 117 ? 9.278 -7.565 -22.400 1.00 84.88 117 LEU A C 1
ATOM 933 O O . LEU A 1 117 ? 8.663 -8.274 -23.195 1.00 84.88 117 LEU A O 1
ATOM 937 N N . SER A 1 118 ? 10.397 -7.978 -21.812 1.00 73.75 118 SER A N 1
ATOM 938 C CA . SER A 1 118 ? 10.932 -9.323 -22.010 1.00 73.75 118 SER A CA 1
ATOM 939 C C . SER A 1 118 ? 9.959 -10.382 -21.485 1.00 73.75 118 SER A C 1
ATOM 941 O O . SER A 1 118 ? 9.494 -10.276 -20.348 1.00 73.75 118 SER A O 1
ATOM 943 N N . SER A 1 119 ? 9.696 -11.409 -22.301 1.00 68.50 119 SER A N 1
ATOM 944 C CA . SER A 1 119 ? 8.939 -12.606 -21.912 1.00 68.50 119 SER A CA 1
ATOM 945 C C . SER A 1 119 ? 9.558 -13.249 -20.671 1.00 68.50 119 SER A C 1
ATOM 947 O O . SER A 1 119 ? 10.770 -13.451 -20.609 1.00 68.50 119 SER A O 1
ATOM 949 N N . ILE A 1 120 ? 8.715 -13.562 -19.687 1.00 65.31 120 ILE A N 1
ATOM 950 C CA . ILE A 1 120 ? 9.127 -14.198 -18.427 1.00 65.31 120 ILE A CA 1
ATOM 951 C C . ILE A 1 120 ? 9.414 -15.692 -18.648 1.00 65.31 120 ILE A C 1
ATOM 953 O O . ILE A 1 120 ? 10.225 -16.270 -17.936 1.00 65.31 120 ILE A O 1
ATOM 957 N N . GLU A 1 121 ? 8.774 -16.315 -19.644 1.00 57.31 121 GLU A N 1
ATOM 958 C CA . GLU A 1 121 ? 8.881 -17.756 -19.919 1.00 57.31 121 GLU A CA 1
ATOM 959 C C . GLU A 1 121 ? 10.183 -18.143 -20.646 1.00 57.31 121 GLU A C 1
ATOM 961 O O . GLU A 1 121 ? 10.613 -19.294 -20.565 1.00 57.31 121 GLU A O 1
ATOM 966 N N . ASP A 1 122 ? 10.820 -17.193 -21.340 1.00 48.25 122 ASP A N 1
ATOM 967 C CA . ASP A 1 122 ? 11.992 -17.440 -22.194 1.00 48.25 122 ASP A CA 1
ATOM 968 C C . ASP A 1 122 ? 13.343 -17.192 -21.499 1.00 48.25 122 ASP A C 1
ATOM 970 O O . ASP A 1 122 ? 14.398 -17.507 -22.057 1.00 48.25 122 ASP A O 1
ATOM 974 N N . GLU A 1 123 ? 13.344 -16.636 -20.287 1.00 50.38 123 GLU A N 1
ATOM 975 C CA . GLU A 1 123 ? 14.561 -16.315 -19.543 1.00 50.38 123 GLU A CA 1
ATOM 976 C C . GLU A 1 123 ? 14.535 -17.005 -18.172 1.00 50.38 123 GLU A C 1
ATOM 978 O O . GLU A 1 123 ? 13.506 -17.043 -17.503 1.00 50.38 123 GLU A O 1
ATOM 983 N N . GLU A 1 124 ? 15.673 -17.564 -17.736 1.00 44.03 124 GLU A N 1
ATOM 984 C CA . GLU A 1 124 ? 15.871 -18.082 -16.373 1.00 44.03 124 GLU A CA 1
ATOM 985 C C . GLU A 1 124 ? 15.817 -16.922 -15.358 1.00 44.03 124 GLU A C 1
ATOM 987 O O . GLU A 1 124 ? 16.824 -16.556 -14.747 1.00 44.03 124 GLU A O 1
ATOM 992 N N . VAL A 1 125 ? 14.647 -16.309 -15.170 1.00 47.09 125 VAL A N 1
ATOM 993 C CA . VAL A 1 125 ? 14.397 -15.425 -14.038 1.00 47.09 125 VAL A CA 1
ATOM 994 C C . VAL A 1 125 ? 14.440 -16.332 -12.819 1.00 47.09 125 VAL A C 1
ATOM 996 O O . VAL A 1 125 ? 13.532 -17.130 -12.583 1.00 47.09 125 VAL A O 1
ATOM 999 N N . LYS A 1 126 ? 15.544 -16.271 -12.070 1.00 43.84 126 LYS A N 1
ATOM 1000 C CA . LYS A 1 126 ? 15.702 -16.996 -10.809 1.00 43.84 126 LYS A CA 1
ATOM 1001 C C . LYS A 1 126 ? 14.751 -16.395 -9.781 1.00 43.84 126 LYS A C 1
ATOM 1003 O O . LYS A 1 126 ? 15.174 -15.651 -8.907 1.00 43.84 126 LYS A O 1
ATOM 1008 N N . LEU A 1 127 ? 13.464 -16.703 -9.884 1.00 52.03 127 LEU A N 1
ATOM 1009 C CA . LEU A 1 127 ? 12.489 -16.447 -8.836 1.00 52.03 127 LEU A CA 1
ATOM 1010 C C . LEU A 1 127 ? 12.768 -17.461 -7.721 1.00 52.03 127 LEU A C 1
ATOM 1012 O O . LEU A 1 127 ? 12.194 -18.541 -7.676 1.00 52.03 127 LEU A O 1
ATOM 1016 N N . GLN A 1 128 ? 13.726 -17.093 -6.868 1.00 50.41 128 GLN A N 1
ATOM 1017 C CA . GLN A 1 128 ? 14.268 -17.856 -5.742 1.00 50.41 128 GLN A CA 1
ATOM 1018 C C . GLN A 1 128 ? 15.039 -19.151 -6.084 1.00 50.41 128 GLN A C 1
ATOM 1020 O O . GLN A 1 128 ? 14.809 -19.804 -7.104 1.00 50.41 128 GLN A O 1
ATOM 1025 N N . PRO A 1 129 ? 15.961 -19.583 -5.206 1.00 43.66 129 PRO A N 1
ATOM 1026 C CA . PRO A 1 129 ? 16.361 -20.979 -5.132 1.00 43.66 129 PRO A CA 1
ATOM 1027 C C . PRO A 1 129 ? 15.177 -21.813 -4.615 1.00 43.66 129 PRO A C 1
ATOM 1029 O O . PRO A 1 129 ? 14.640 -21.559 -3.539 1.00 43.66 129 PRO A O 1
ATOM 1032 N N . ILE A 1 130 ? 14.780 -22.837 -5.373 1.00 42.88 130 ILE A N 1
ATOM 1033 C CA . ILE A 1 130 ? 13.724 -23.810 -5.017 1.00 42.88 130 ILE A CA 1
ATOM 1034 C C . ILE A 1 130 ? 14.120 -24.664 -3.783 1.00 42.88 130 ILE A C 1
ATOM 1036 O O . ILE A 1 130 ? 13.321 -25.432 -3.248 1.00 42.88 130 ILE A O 1
ATOM 1040 N N . ASP A 1 131 ? 15.351 -24.528 -3.289 1.00 41.94 131 ASP A N 1
ATOM 1041 C CA . ASP A 1 131 ? 15.950 -25.310 -2.213 1.00 41.94 131 ASP A CA 1
ATOM 1042 C C . ASP A 1 131 ? 16.076 -24.553 -0.880 1.00 41.94 131 ASP A C 1
ATOM 1044 O O . ASP A 1 131 ? 17.045 -24.732 -0.146 1.00 41.94 131 ASP A O 1
ATOM 1048 N N . ALA A 1 132 ? 15.030 -23.840 -0.451 1.00 44.75 132 ALA A N 1
ATOM 1049 C CA . ALA A 1 132 ? 14.836 -23.499 0.969 1.00 44.75 132 ALA A CA 1
ATOM 1050 C C . ALA A 1 132 ? 14.484 -24.745 1.826 1.00 44.75 132 ALA A C 1
ATOM 1052 O O . ALA A 1 132 ? 13.658 -24.706 2.740 1.00 44.75 132 ALA A O 1
ATOM 1053 N N . GLN A 1 133 ? 15.091 -25.899 1.530 1.00 41.59 133 GLN A N 1
ATOM 1054 C CA . GLN A 1 133 ? 15.012 -27.087 2.369 1.00 41.59 133 GLN A CA 1
ATOM 1055 C C . GLN A 1 133 ? 15.954 -26.901 3.564 1.00 41.59 133 GLN A C 1
ATOM 1057 O O . GLN A 1 133 ? 17.121 -27.277 3.528 1.00 41.59 133 GLN A O 1
ATOM 1062 N N . ASN A 1 134 ? 15.383 -26.381 4.654 1.00 41.34 134 ASN A N 1
ATOM 1063 C CA . ASN A 1 134 ? 15.940 -26.316 6.015 1.00 41.34 134 ASN A CA 1
ATOM 1064 C C . ASN A 1 134 ? 16.901 -25.167 6.357 1.00 41.34 134 ASN A C 1
ATOM 1066 O O . ASN A 1 134 ? 17.491 -25.189 7.439 1.00 41.34 134 ASN A O 1
ATOM 1070 N N . THR A 1 135 ? 17.014 -24.134 5.529 1.00 44.22 135 THR A N 1
ATOM 1071 C CA . THR A 1 135 ? 17.641 -22.863 5.922 1.00 44.22 135 THR A CA 1
ATOM 1072 C C . THR A 1 135 ? 16.567 -21.803 6.133 1.00 44.22 135 THR A C 1
ATOM 1074 O O . THR A 1 135 ? 15.769 -21.513 5.247 1.00 44.22 135 THR A O 1
ATOM 1077 N N . PHE A 1 136 ? 16.517 -21.243 7.344 1.00 40.69 136 PHE A N 1
ATOM 1078 C CA . PHE A 1 136 ? 15.669 -20.094 7.647 1.00 40.69 136 PHE A CA 1
ATOM 1079 C C . PHE A 1 136 ? 16.237 -18.873 6.915 1.00 40.69 136 PHE A C 1
ATOM 1081 O O . PHE A 1 136 ? 17.257 -18.326 7.336 1.00 40.69 136 PHE A O 1
ATOM 1088 N N . LEU A 1 137 ? 15.602 -18.481 5.810 1.00 44.19 137 LEU A N 1
ATOM 1089 C CA . LEU A 1 137 ? 15.923 -17.248 5.096 1.00 44.19 137 LEU A CA 1
ATOM 1090 C C . LEU A 1 137 ? 15.626 -16.043 6.011 1.00 44.19 137 LEU A C 1
ATOM 1092 O O . LEU A 1 137 ? 14.619 -16.012 6.722 1.00 44.19 137 LEU A O 1
ATOM 1096 N N . GLY A 1 138 ? 16.519 -15.057 6.023 1.00 43.19 138 GLY A N 1
ATOM 1097 C CA . GLY A 1 138 ? 16.425 -13.809 6.778 1.00 43.19 138 GLY A CA 1
ATOM 1098 C C . GLY A 1 138 ? 17.017 -13.825 8.194 1.00 43.19 138 GLY A C 1
ATOM 1099 O O . GLY A 1 138 ? 16.577 -13.041 9.048 1.00 43.19 138 GLY A O 1
ATOM 1100 N N . GLY A 1 139 ? 17.988 -14.710 8.453 1.00 42.59 139 GLY A N 1
ATOM 1101 C CA . GLY A 1 139 ? 18.831 -14.717 9.658 1.00 42.59 139 GLY A CA 1
ATOM 1102 C C . GLY A 1 139 ? 19.850 -13.564 9.708 1.00 42.59 139 GLY A C 1
ATOM 1103 O O . GLY A 1 139 ? 19.843 -12.680 8.857 1.00 42.59 139 GLY A O 1
ATOM 1104 N N . MET A 1 140 ? 20.740 -13.546 10.712 1.00 41.53 140 MET A N 1
ATOM 1105 C CA . MET A 1 140 ? 21.828 -12.544 10.782 1.00 41.53 140 MET A CA 1
ATOM 1106 C C . MET A 1 140 ? 22.744 -12.596 9.551 1.00 41.53 140 MET A C 1
ATOM 1108 O O . MET A 1 140 ? 23.265 -11.560 9.152 1.00 41.53 140 MET A O 1
ATOM 1112 N N . ASP A 1 141 ? 22.876 -13.775 8.944 1.00 45.72 141 ASP A N 1
ATOM 1113 C CA . ASP A 1 141 ? 23.709 -14.011 7.764 1.00 45.72 141 ASP A CA 1
ATOM 1114 C C . ASP A 1 141 ? 23.110 -13.412 6.475 1.00 45.72 141 ASP A C 1
ATOM 1116 O O . ASP A 1 141 ? 23.852 -13.123 5.549 1.00 45.72 141 ASP A O 1
ATOM 1120 N N . ASP A 1 142 ? 21.797 -13.137 6.446 1.00 47.44 142 ASP A N 1
ATOM 1121 C CA . ASP A 1 142 ? 21.091 -12.482 5.328 1.00 47.44 142 ASP A CA 1
ATOM 1122 C C . ASP A 1 142 ? 21.017 -10.951 5.495 1.00 47.44 142 ASP A C 1
ATOM 1124 O O . ASP A 1 142 ? 20.267 -10.279 4.795 1.00 47.44 142 ASP A O 1
ATOM 1128 N N . ARG A 1 143 ? 21.763 -10.364 6.439 1.00 53.59 143 ARG A N 1
ATOM 1129 C CA . ARG A 1 143 ? 21.836 -8.908 6.671 1.00 53.59 143 ARG A CA 1
ATOM 1130 C C . ARG A 1 143 ? 23.216 -8.346 6.309 1.00 53.59 143 ARG A C 1
ATOM 1132 O O . ARG A 1 143 ? 23.761 -7.547 7.070 1.00 53.59 143 ARG A O 1
ATOM 1139 N N . ASP A 1 144 ? 23.804 -8.796 5.205 1.00 54.03 144 ASP A N 1
ATOM 1140 C CA . ASP A 1 144 ? 25.034 -8.208 4.666 1.00 54.03 144 ASP A CA 1
ATOM 1141 C C . ASP A 1 144 ? 24.744 -7.035 3.705 1.00 54.03 144 ASP A C 1
ATOM 1143 O O . ASP A 1 144 ? 23.599 -6.739 3.386 1.00 54.03 144 ASP A O 1
ATOM 1147 N N . GLU A 1 145 ? 25.770 -6.275 3.319 1.00 45.38 145 GLU A N 1
ATOM 1148 C CA . GLU A 1 145 ? 25.626 -5.090 2.451 1.00 45.38 145 GLU A CA 1
ATOM 1149 C C . GLU A 1 145 ? 25.479 -5.444 0.954 1.00 45.38 145 GLU A C 1
ATOM 1151 O O . GLU A 1 145 ? 25.430 -4.546 0.114 1.00 45.38 145 GLU A O 1
ATOM 1156 N N . TYR A 1 146 ? 25.443 -6.733 0.588 1.00 48.03 146 TYR A N 1
ATOM 1157 C CA . TYR A 1 146 ? 25.619 -7.197 -0.792 1.00 48.03 146 TYR A CA 1
ATOM 1158 C C . TYR A 1 146 ? 24.505 -8.161 -1.226 1.00 48.03 146 TYR A C 1
ATOM 1160 O O . TYR A 1 146 ? 24.760 -9.300 -1.617 1.00 48.03 146 TYR A O 1
ATOM 1168 N N . HIS A 1 147 ? 23.251 -7.710 -1.234 1.00 53.47 147 HIS A N 1
ATOM 1169 C CA . HIS A 1 147 ? 22.136 -8.552 -1.681 1.00 53.47 147 HIS A CA 1
ATOM 1170 C C . HIS A 1 147 ? 21.978 -8.572 -3.201 1.00 53.47 147 HIS A C 1
ATOM 1172 O O . HIS A 1 147 ? 21.278 -7.760 -3.789 1.00 53.47 147 HIS A O 1
ATOM 1178 N N . GLN A 1 148 ? 22.584 -9.580 -3.828 1.00 52.28 148 GLN A N 1
ATOM 1179 C CA . GLN A 1 148 ? 22.375 -9.974 -5.231 1.00 52.28 148 GLN A CA 1
ATOM 1180 C C . GLN A 1 148 ? 21.130 -10.872 -5.406 1.00 52.28 148 GLN A C 1
ATOM 1182 O O . GLN A 1 148 ? 21.155 -11.838 -6.171 1.00 52.28 148 GLN A O 1
ATOM 1187 N N . SER A 1 149 ? 20.072 -10.627 -4.630 1.00 57.16 149 SER A N 1
ATOM 1188 C CA . SER A 1 149 ? 18.849 -11.439 -4.677 1.00 57.16 149 SER A CA 1
ATOM 1189 C C . SER A 1 149 ? 17.896 -10.932 -5.763 1.00 57.16 149 SER A C 1
ATOM 1191 O O . SER A 1 149 ? 17.910 -9.740 -6.057 1.00 57.16 149 SER A O 1
ATOM 1193 N N . PRO A 1 150 ? 17.066 -11.805 -6.362 1.00 65.56 150 PRO A N 1
ATOM 1194 C CA . PRO A 1 150 ? 16.077 -11.383 -7.348 1.00 65.56 150 PRO A CA 1
ATOM 1195 C C . PRO A 1 150 ? 15.122 -10.348 -6.743 1.00 65.56 150 PRO A C 1
ATOM 1197 O O . PRO A 1 150 ? 14.566 -10.543 -5.656 1.00 65.56 150 PRO A O 1
ATOM 1200 N N . SER A 1 151 ? 14.908 -9.258 -7.467 1.00 83.44 151 SER A N 1
ATOM 1201 C CA . SER A 1 151 ? 13.957 -8.208 -7.117 1.00 83.44 151 SER A CA 1
ATOM 1202 C C . SER A 1 151 ? 13.168 -7.763 -8.347 1.00 83.44 151 SER A C 1
ATOM 1204 O O . SER A 1 151 ? 13.446 -8.154 -9.488 1.00 83.44 151 SER A O 1
ATOM 1206 N N . VAL A 1 152 ? 12.135 -6.965 -8.108 1.00 90.38 152 VAL A N 1
ATOM 1207 C CA . VAL A 1 152 ? 11.311 -6.388 -9.169 1.00 90.38 152 VAL A CA 1
ATOM 1208 C C . VAL A 1 152 ? 11.301 -4.884 -9.069 1.00 90.38 152 VAL A C 1
ATOM 1210 O O . VAL A 1 152 ? 11.142 -4.333 -7.986 1.00 90.38 152 VAL A O 1
ATOM 1213 N N . LEU A 1 153 ? 11.421 -4.216 -10.208 1.00 91.38 153 LEU A N 1
ATOM 1214 C CA . LEU A 1 153 ? 11.353 -2.768 -10.290 1.00 91.38 153 LEU A CA 1
ATOM 1215 C C . LEU A 1 153 ? 9.937 -2.343 -10.686 1.00 91.38 153 LEU A C 1
ATOM 1217 O O . LEU A 1 153 ? 9.383 -2.838 -11.671 1.00 91.38 153 LEU A O 1
ATOM 1221 N N . LEU A 1 154 ? 9.345 -1.435 -9.911 1.00 95.19 154 LEU A N 1
ATOM 1222 C CA . LEU A 1 154 ? 7.999 -0.924 -10.162 1.00 95.19 154 LEU A CA 1
ATOM 1223 C C . LEU A 1 154 ? 8.008 0.269 -11.123 1.00 95.19 154 LEU A C 1
ATOM 1225 O O . LEU A 1 154 ? 8.752 1.234 -10.936 1.00 95.19 154 LEU A O 1
ATOM 1229 N N . PHE A 1 155 ? 7.105 0.237 -12.102 1.00 94.62 155 PHE A N 1
ATOM 1230 C CA . PHE A 1 155 ? 6.860 1.330 -13.042 1.00 94.62 155 PHE A CA 1
ATOM 1231 C C . PHE A 1 155 ? 5.391 1.730 -13.072 1.00 94.62 155 PHE A C 1
ATOM 1233 O O . PHE A 1 155 ? 4.502 0.885 -12.987 1.00 94.62 155 PHE A O 1
ATOM 1240 N N . LYS A 1 156 ? 5.128 3.023 -13.267 1.00 94.19 156 LYS A N 1
ATOM 1241 C CA . LYS A 1 156 ? 3.782 3.535 -13.509 1.00 94.19 156 LYS A CA 1
ATOM 1242 C C . LYS A 1 156 ? 3.337 3.086 -14.893 1.00 94.19 156 LYS A C 1
ATOM 1244 O O . LYS A 1 156 ? 4.073 3.263 -15.861 1.00 94.19 156 LYS A O 1
ATOM 1249 N N . PHE A 1 157 ? 2.122 2.561 -14.997 1.00 94.69 157 PHE A N 1
ATOM 1250 C CA . PHE A 1 157 ? 1.538 2.165 -16.273 1.00 94.69 157 PHE A CA 1
ATOM 1251 C C . PHE A 1 157 ? 0.533 3.202 -16.774 1.00 94.69 157 PHE A C 1
ATOM 1253 O O . PHE A 1 157 ? -0.412 3.573 -16.071 1.00 94.69 157 PHE A O 1
ATOM 1260 N N . ASN A 1 158 ? 0.730 3.661 -18.009 1.00 92.81 158 ASN A N 1
ATOM 1261 C CA . ASN A 1 158 ? -0.231 4.480 -18.729 1.00 92.81 158 ASN A CA 1
ATOM 1262 C C . ASN A 1 158 ? -1.201 3.568 -19.488 1.00 92.81 158 ASN A C 1
ATOM 1264 O O . ASN A 1 158 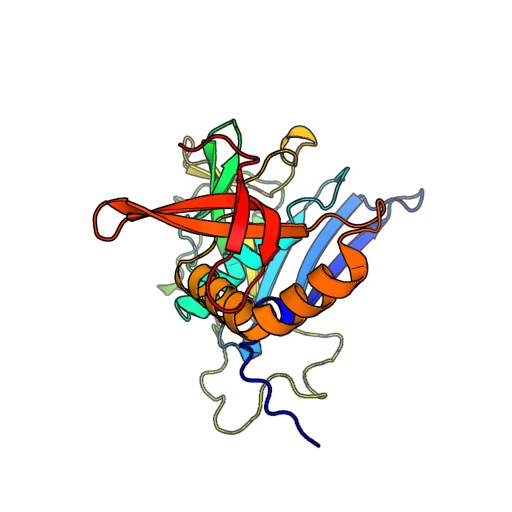? -0.851 2.982 -20.508 1.00 92.81 158 ASN A O 1
ATOM 1268 N N . THR A 1 159 ? -2.442 3.493 -19.011 1.00 89.81 159 THR A N 1
ATOM 1269 C CA . THR A 1 159 ? -3.489 2.640 -19.592 1.00 89.81 159 THR A CA 1
ATOM 1270 C C . THR A 1 159 ? -4.007 3.114 -20.949 1.00 89.81 159 THR A C 1
ATOM 1272 O O . THR A 1 159 ? -4.639 2.337 -21.652 1.00 89.81 159 THR A O 1
ATOM 1275 N N . SER A 1 160 ? -3.797 4.381 -21.315 1.00 90.19 160 SER A N 1
ATOM 1276 C CA . SER A 1 160 ? -4.321 4.956 -22.565 1.00 90.19 160 SER A CA 1
ATOM 1277 C C . SER A 1 160 ? -3.361 4.779 -23.737 1.00 90.19 160 SER A C 1
ATOM 1279 O O . SER A 1 160 ? -3.796 4.578 -24.866 1.00 90.19 160 SER A O 1
ATOM 1281 N N . GLU A 1 161 ? -2.060 4.879 -23.469 1.00 92.06 161 GLU A N 1
ATOM 1282 C CA . GLU A 1 161 ? -0.995 4.751 -24.470 1.00 92.06 161 GLU A CA 1
ATOM 1283 C C . GLU A 1 161 ? -0.209 3.427 -24.340 1.00 92.06 161 GLU A C 1
ATOM 1285 O O . GLU A 1 161 ? 0.720 3.200 -25.109 1.00 92.06 161 GLU A O 1
ATOM 1290 N N . GLU A 1 162 ? -0.566 2.570 -23.377 1.00 94.06 162 GLU A N 1
ATOM 1291 C CA . GLU A 1 162 ? -0.010 1.223 -23.151 1.00 94.06 162 GLU A CA 1
ATOM 1292 C C . GLU A 1 162 ? 1.525 1.178 -23.019 1.00 94.06 162 GLU A C 1
ATOM 1294 O O . GLU A 1 162 ? 2.222 0.337 -23.600 1.00 94.06 162 GLU A O 1
ATOM 1299 N N . TYR A 1 163 ? 2.066 2.085 -22.205 1.00 94.94 163 TYR A N 1
ATOM 1300 C CA . TYR A 1 163 ? 3.492 2.137 -21.888 1.00 94.94 163 TYR A CA 1
ATOM 1301 C C . TYR A 1 163 ? 3.740 2.257 -20.380 1.00 94.94 163 TYR A C 1
ATOM 1303 O O . TYR A 1 163 ? 2.897 2.750 -19.626 1.00 94.94 163 TYR A O 1
ATOM 1311 N N . ILE A 1 164 ? 4.931 1.843 -19.951 1.00 94.88 164 ILE A N 1
ATOM 1312 C CA . ILE A 1 164 ? 5.448 2.022 -18.595 1.00 94.88 164 ILE A CA 1
ATOM 1313 C C . ILE A 1 164 ? 6.443 3.185 -18.520 1.00 94.88 164 ILE A C 1
ATOM 1315 O O . ILE A 1 164 ? 7.191 3.450 -19.467 1.00 94.88 164 ILE A O 1
ATOM 1319 N N . GLU A 1 165 ? 6.467 3.882 -17.388 1.00 93.75 165 GLU A N 1
ATOM 1320 C CA . GLU A 1 165 ? 7.443 4.931 -17.081 1.00 93.75 165 GLU A CA 1
ATOM 1321 C C . GLU A 1 165 ? 7.758 5.009 -15.582 1.00 93.75 165 GLU A C 1
ATOM 1323 O O . GLU A 1 165 ? 6.997 4.522 -14.747 1.00 93.75 165 GLU A O 1
ATOM 1328 N N . SER A 1 166 ? 8.892 5.615 -15.220 1.00 89.94 166 SER A N 1
ATOM 1329 C CA . SER A 1 166 ? 9.246 5.841 -13.812 1.00 89.94 166 SER A CA 1
ATOM 1330 C C . SER A 1 166 ? 8.169 6.666 -13.093 1.00 89.94 166 SER A C 1
ATOM 1332 O O . SER A 1 166 ? 7.627 7.616 -13.665 1.00 89.94 166 SER A O 1
ATOM 1334 N N . PHE A 1 167 ? 7.874 6.307 -11.841 1.00 86.25 167 PHE A N 1
ATOM 1335 C CA . PHE A 1 167 ? 6.926 7.026 -10.985 1.00 86.25 167 PHE A CA 1
ATOM 1336 C C . PHE A 1 167 ? 7.424 8.427 -10.583 1.00 86.25 167 PHE A C 1
ATOM 1338 O O . PHE A 1 167 ? 8.625 8.693 -10.594 1.00 86.25 167 PHE A O 1
ATOM 1345 N N . PHE A 1 168 ? 6.489 9.281 -10.145 1.00 74.62 168 PHE A N 1
ATOM 1346 C CA . PHE A 1 168 ? 6.743 10.553 -9.453 1.00 74.62 168 PHE A CA 1
ATOM 1347 C C . PHE A 1 168 ? 7.596 11.548 -10.253 1.00 74.62 168 PHE A C 1
ATOM 1349 O O . PHE A 1 168 ? 8.526 12.161 -9.726 1.00 74.62 168 PHE A O 1
ATOM 1356 N N . LYS A 1 169 ? 7.270 11.728 -11.540 1.00 67.06 169 LYS A N 1
ATOM 1357 C CA . LYS A 1 169 ? 7.972 12.683 -12.417 1.00 67.06 169 LYS A CA 1
ATOM 1358 C C . LYS A 1 169 ? 7.673 14.147 -12.079 1.00 67.06 169 LYS A C 1
ATOM 1360 O O . LYS A 1 169 ? 8.518 15.003 -12.326 1.00 67.06 169 LYS A O 1
ATOM 1365 N N . GLU A 1 170 ? 6.495 14.445 -11.521 1.00 58.78 170 GLU A N 1
ATOM 1366 C CA . GLU A 1 170 ? 6.042 15.815 -11.246 1.00 58.78 170 GLU A CA 1
ATOM 1367 C C . GLU A 1 170 ? 5.404 15.961 -9.852 1.00 58.78 170 GLU A C 1
ATOM 1369 O O . GLU A 1 170 ? 4.790 15.038 -9.318 1.00 58.78 170 GLU A O 1
ATOM 1374 N N . HIS A 1 171 ? 5.535 17.157 -9.264 1.00 49.59 171 HIS A N 1
ATOM 1375 C CA . HIS A 1 171 ? 5.098 17.492 -7.898 1.00 49.59 171 HIS A CA 1
ATOM 1376 C C . HIS A 1 171 ? 3.582 17.281 -7.666 1.00 49.59 171 HIS A C 1
ATOM 1378 O O . HIS A 1 171 ? 3.155 17.069 -6.528 1.00 49.59 171 HIS A O 1
ATOM 1384 N N . GLU A 1 172 ? 2.756 17.339 -8.715 1.00 50.41 172 GLU A N 1
ATOM 1385 C CA . GLU A 1 172 ? 1.290 17.270 -8.607 1.00 50.41 172 GLU A CA 1
ATOM 1386 C C . GLU A 1 172 ? 0.745 15.859 -8.323 1.00 50.41 172 GLU A C 1
ATOM 1388 O O . GLU A 1 172 ? -0.388 15.725 -7.864 1.00 50.41 172 GLU A O 1
ATOM 1393 N N . GLU A 1 173 ? 1.541 14.801 -8.514 1.00 55.69 173 GLU A N 1
ATOM 1394 C CA . GLU A 1 173 ? 1.065 13.414 -8.372 1.00 55.69 173 GLU A CA 1
ATOM 1395 C C . GLU A 1 173 ? 0.878 12.958 -6.912 1.00 55.69 173 GLU A C 1
ATOM 1397 O O . GLU A 1 173 ? 0.278 11.915 -6.664 1.00 55.69 173 GLU A O 1
ATOM 1402 N N . ALA A 1 174 ? 1.366 13.727 -5.934 1.00 55.34 174 ALA A N 1
ATOM 1403 C CA . ALA A 1 174 ? 1.523 13.275 -4.551 1.00 55.34 174 ALA A CA 1
ATOM 1404 C C . ALA A 1 174 ? 0.503 13.868 -3.560 1.00 55.34 174 ALA A C 1
ATOM 1406 O O . ALA A 1 174 ? 0.774 13.910 -2.365 1.00 55.34 174 ALA A O 1
ATOM 1407 N N . THR A 1 175 ? -0.663 14.352 -4.001 1.00 62.22 175 THR A N 1
ATOM 1408 C CA . THR A 1 175 ? -1.716 14.781 -3.058 1.00 62.22 175 THR A CA 1
ATOM 1409 C C . THR A 1 175 ? -3.063 14.161 -3.401 1.00 62.22 175 THR A C 1
ATOM 1411 O O . THR A 1 175 ? -3.504 14.196 -4.546 1.00 62.22 175 THR A O 1
ATOM 1414 N N . GLY A 1 176 ? -3.720 13.571 -2.398 1.00 73.12 176 GLY A N 1
ATOM 1415 C CA . GLY A 1 176 ? -5.047 12.969 -2.561 1.00 73.12 176 GLY A CA 1
ATOM 1416 C C . GLY A 1 176 ? -5.051 11.595 -3.236 1.00 73.12 176 GLY A C 1
ATOM 1417 O O . GLY A 1 176 ? -6.022 11.263 -3.914 1.00 73.12 176 GLY A O 1
ATOM 1418 N N . LEU A 1 177 ? -3.983 10.808 -3.066 1.00 84.12 177 LEU A N 1
ATOM 1419 C CA . LEU A 1 177 ? -3.954 9.410 -3.496 1.00 84.12 177 LEU A CA 1
ATOM 1420 C C . LEU A 1 177 ? -4.711 8.528 -2.496 1.00 84.12 177 LEU A C 1
ATOM 1422 O O . LEU A 1 177 ? -4.480 8.598 -1.291 1.00 84.12 177 LEU A O 1
ATOM 1426 N N . MET A 1 178 ? -5.592 7.676 -3.008 1.00 88.69 178 MET A N 1
ATOM 1427 C CA . MET A 1 178 ? -6.263 6.622 -2.251 1.00 88.69 178 MET A CA 1
ATOM 1428 C C . MET A 1 178 ? -5.690 5.277 -2.670 1.00 88.69 178 MET A C 1
ATOM 1430 O O . MET A 1 178 ? -5.981 4.798 -3.763 1.00 88.69 178 MET A O 1
ATOM 1434 N N . PHE A 1 179 ? -4.869 4.685 -1.813 1.00 91.00 179 PHE A N 1
ATOM 1435 C CA . PHE A 1 179 ? -4.249 3.392 -2.069 1.00 91.00 179 PHE A CA 1
ATOM 1436 C C . PHE A 1 179 ? -5.205 2.238 -1.783 1.00 91.00 179 PHE A C 1
ATOM 1438 O O . PHE A 1 179 ? -6.016 2.292 -0.852 1.00 91.00 179 PHE A O 1
ATOM 1445 N N . TYR A 1 180 ? -5.112 1.192 -2.598 1.00 91.00 180 TYR A N 1
ATOM 1446 C CA . TYR A 1 180 ? -5.922 -0.002 -2.414 1.00 91.00 180 TYR A CA 1
ATOM 1447 C C . TYR A 1 180 ? -5.443 -0.812 -1.210 1.00 91.00 180 TYR A C 1
ATOM 1449 O O . TYR A 1 180 ? -4.251 -0.976 -0.970 1.00 91.00 180 TYR A O 1
ATOM 1457 N N . LYS A 1 181 ? -6.396 -1.380 -0.471 1.00 88.75 181 LYS A N 1
ATOM 1458 C CA . LYS A 1 181 ? -6.137 -2.451 0.491 1.00 88.75 181 LYS A CA 1
ATOM 1459 C C . LYS A 1 181 ? -6.881 -3.690 0.041 1.00 88.75 181 LYS A C 1
ATOM 1461 O O . LYS A 1 181 ? -8.017 -3.598 -0.422 1.00 88.75 181 LYS A O 1
ATOM 1466 N N . THR A 1 182 ? -6.230 -4.834 0.166 1.00 86.44 182 THR A N 1
ATOM 1467 C CA . THR A 1 182 ? -6.861 -6.118 -0.109 1.00 86.44 182 THR A CA 1
ATOM 1468 C C . THR A 1 182 ? -7.897 -6.447 0.965 1.00 86.44 182 THR A C 1
ATOM 1470 O O . THR A 1 182 ? -7.842 -5.926 2.084 1.00 86.44 182 THR A O 1
ATOM 1473 N N . ASN A 1 183 ? -8.839 -7.333 0.639 1.00 86.38 183 ASN A N 1
ATOM 1474 C CA . ASN A 1 183 ? -9.880 -7.731 1.585 1.00 86.38 183 ASN A CA 1
ATOM 1475 C C . ASN A 1 183 ? -9.273 -8.403 2.826 1.00 86.38 183 ASN A C 1
ATOM 1477 O O . ASN A 1 183 ? -9.634 -8.035 3.944 1.00 86.38 183 ASN A O 1
ATOM 1481 N N . SER A 1 184 ? -8.288 -9.293 2.646 1.00 87.06 184 SER A N 1
ATOM 1482 C CA . SER A 1 184 ? -7.607 -9.945 3.771 1.00 87.06 184 SER A CA 1
ATOM 1483 C C . SER A 1 184 ? -6.926 -8.933 4.695 1.00 87.06 184 SER A C 1
ATOM 1485 O O . SER A 1 184 ? -6.989 -9.070 5.917 1.00 87.06 184 SER A O 1
ATOM 1487 N N . GLU A 1 185 ? -6.312 -7.882 4.142 1.00 88.06 185 GLU A N 1
ATOM 1488 C CA . GLU A 1 185 ? -5.711 -6.823 4.952 1.00 88.06 185 GLU A CA 1
ATOM 1489 C C . GLU A 1 185 ? -6.777 -6.035 5.726 1.00 88.06 185 GLU A C 1
ATOM 1491 O O . GLU A 1 185 ? -6.614 -5.767 6.917 1.00 88.06 185 GLU A O 1
ATOM 1496 N N . THR A 1 186 ? -7.909 -5.709 5.096 1.00 87.94 186 THR A N 1
ATOM 1497 C CA . THR A 1 186 ? -9.012 -5.041 5.805 1.00 87.94 186 THR A CA 1
ATOM 1498 C C . THR A 1 186 ? -9.626 -5.914 6.904 1.00 87.94 186 THR A C 1
ATOM 1500 O O . THR A 1 186 ? -9.944 -5.398 7.980 1.00 87.94 186 THR A O 1
ATOM 1503 N N . ASP A 1 187 ? -9.714 -7.228 6.690 1.00 89.25 187 ASP A N 1
ATOM 1504 C CA . ASP A 1 187 ? -10.204 -8.194 7.675 1.00 89.25 187 ASP A CA 1
ATOM 1505 C C . ASP A 1 187 ? -9.239 -8.327 8.857 1.00 89.25 187 ASP A C 1
ATOM 1507 O O . ASP A 1 187 ? -9.663 -8.287 10.016 1.00 89.25 187 ASP A O 1
ATOM 1511 N N . ARG A 1 188 ? -7.931 -8.399 8.585 1.00 90.50 188 ARG A N 1
ATOM 1512 C CA . ARG A 1 188 ? -6.875 -8.405 9.607 1.00 90.50 188 ARG A CA 1
ATOM 1513 C C . ARG A 1 188 ? -6.912 -7.133 10.452 1.00 90.50 188 ARG A C 1
ATOM 1515 O O . ARG A 1 188 ? -6.893 -7.209 11.682 1.00 90.50 188 ARG A O 1
ATOM 1522 N N . MET A 1 189 ? -7.018 -5.965 9.813 1.00 90.75 189 MET A N 1
ATOM 1523 C CA . MET A 1 189 ? -7.160 -4.683 10.510 1.00 90.75 189 MET A CA 1
ATOM 1524 C C . MET A 1 189 ? -8.401 -4.674 11.412 1.00 90.75 189 MET A C 1
ATOM 1526 O O . MET A 1 189 ? -8.321 -4.251 12.566 1.00 90.75 189 MET A O 1
ATOM 1530 N N . ALA A 1 190 ? -9.541 -5.167 10.918 1.00 91.19 190 ALA A N 1
ATOM 1531 C CA . ALA A 1 190 ? -10.771 -5.260 11.699 1.00 91.19 190 ALA A CA 1
ATOM 1532 C C . ALA A 1 190 ? -10.639 -6.235 12.881 1.00 91.19 190 ALA A C 1
ATOM 1534 O O . ALA A 1 190 ? -11.131 -5.946 13.974 1.00 91.19 190 ALA A O 1
ATOM 1535 N N . TYR A 1 191 ? -9.968 -7.370 12.686 1.00 92.31 191 TYR A N 1
ATOM 1536 C CA . TYR A 1 191 ? -9.677 -8.341 13.738 1.00 92.31 191 TYR A CA 1
ATOM 1537 C C . TYR A 1 191 ? -8.807 -7.724 14.844 1.00 92.31 191 TYR A C 1
ATOM 1539 O O . TYR A 1 191 ? -9.190 -7.736 16.015 1.00 92.31 191 TYR A O 1
ATOM 1547 N N . ASN A 1 192 ? -7.688 -7.092 14.483 1.00 91.88 192 ASN A N 1
ATOM 1548 C CA . ASN A 1 192 ? -6.796 -6.438 15.443 1.00 91.88 192 ASN A CA 1
ATOM 1549 C C . ASN A 1 192 ? -7.482 -5.276 16.180 1.00 91.88 192 ASN A C 1
ATOM 1551 O O . ASN A 1 192 ? -7.313 -5.132 17.393 1.00 91.88 192 ASN A O 1
ATOM 1555 N N . ALA A 1 193 ? -8.298 -4.475 15.487 1.00 91.62 193 ALA A N 1
ATOM 1556 C CA . ALA A 1 193 ? -9.075 -3.398 16.102 1.00 91.62 193 ALA A CA 1
ATOM 1557 C C . ALA A 1 193 ? -10.066 -3.923 17.156 1.00 91.62 193 ALA A C 1
ATOM 1559 O O . ALA A 1 193 ? -10.181 -3.344 18.233 1.00 91.62 193 ALA A O 1
ATOM 1560 N N . LYS A 1 194 ? -10.745 -5.049 16.889 1.00 90.81 194 LYS A N 1
ATOM 1561 C CA . LYS A 1 194 ? -11.650 -5.690 17.861 1.00 90.81 194 LYS A CA 1
ATOM 1562 C C . LYS A 1 194 ? -10.891 -6.203 19.085 1.00 90.81 194 LYS A C 1
ATOM 1564 O O . LYS A 1 194 ? -11.310 -5.941 20.208 1.00 90.81 194 LYS A O 1
ATOM 1569 N N . ASN A 1 195 ? -9.755 -6.867 18.875 1.00 91.06 195 ASN A N 1
ATOM 1570 C CA . ASN A 1 195 ? -8.936 -7.411 19.964 1.00 91.06 195 ASN A CA 1
ATOM 1571 C C . ASN A 1 195 ? -8.271 -6.327 20.823 1.00 91.06 195 ASN A C 1
ATOM 1573 O O . ASN A 1 195 ? -8.049 -6.528 22.014 1.00 91.06 195 ASN A O 1
ATOM 1577 N N . THR A 1 196 ? -7.991 -5.157 20.248 1.00 90.81 196 THR A N 1
ATOM 1578 C CA . THR A 1 196 ? -7.432 -4.011 20.984 1.00 90.81 196 THR A CA 1
ATOM 1579 C C . THR A 1 196 ? -8.487 -3.045 21.528 1.00 90.81 196 THR A C 1
ATOM 1581 O O . THR A 1 196 ? -8.135 -2.114 22.257 1.00 90.81 196 THR A O 1
ATOM 1584 N N . PHE A 1 197 ? -9.778 -3.272 21.257 1.00 91.31 197 PHE A N 1
ATOM 1585 C CA . PHE A 1 197 ? -10.851 -2.343 21.624 1.00 91.31 197 PHE A CA 1
ATOM 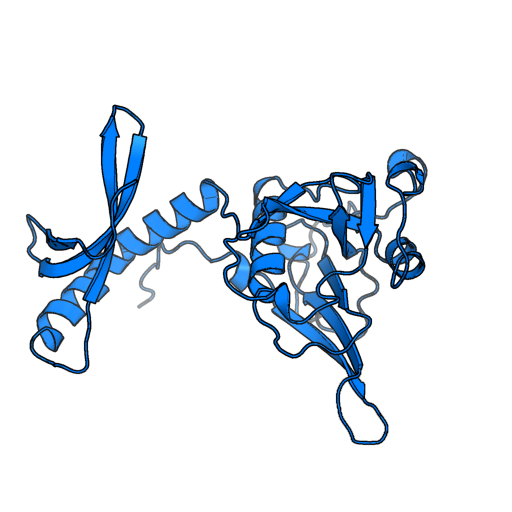1586 C C . PHE A 1 197 ? -10.930 -2.070 23.133 1.00 91.31 197 PHE A C 1
ATOM 1588 O O . PHE A 1 197 ? -11.208 -0.946 23.543 1.00 91.31 197 PHE A O 1
ATOM 1595 N N . GLY A 1 198 ? -10.613 -3.059 23.977 1.00 91.44 198 GLY A N 1
ATOM 1596 C CA . GLY A 1 198 ? -10.577 -2.873 25.432 1.00 91.44 198 GLY A CA 1
ATOM 1597 C C . GLY A 1 198 ? -9.580 -1.796 25.882 1.00 91.44 198 GLY A C 1
ATOM 1598 O O . GLY A 1 198 ? -9.889 -1.003 26.769 1.00 91.44 198 GLY A O 1
ATOM 1599 N N . TYR A 1 199 ? -8.410 -1.703 25.237 1.00 92.31 199 TYR A N 1
ATOM 1600 C CA . TYR A 1 199 ? -7.442 -0.637 25.521 1.00 92.31 199 TYR A CA 1
ATOM 1601 C C . TYR A 1 199 ? -7.983 0.730 25.109 1.00 92.31 199 TYR A C 1
ATOM 1603 O O . TYR A 1 199 ? -7.897 1.678 25.886 1.00 92.31 199 TYR A O 1
ATOM 1611 N N . PHE A 1 200 ? -8.586 0.814 23.921 1.00 93.81 200 PHE A N 1
ATOM 1612 C CA . PHE A 1 200 ? -9.225 2.035 23.436 1.00 93.81 200 PHE A CA 1
ATOM 1613 C C . PHE A 1 200 ? -10.334 2.507 24.388 1.00 93.81 200 PHE A C 1
ATOM 1615 O O . PHE A 1 200 ? -10.340 3.672 24.779 1.00 93.81 200 PHE A O 1
ATOM 1622 N N . SER A 1 201 ? -11.214 1.600 24.829 1.00 94.31 201 SER A N 1
ATOM 1623 C CA . SER A 1 201 ? -12.276 1.903 25.794 1.00 94.31 201 SER A CA 1
ATOM 1624 C C . SER A 1 201 ? -11.710 2.420 27.116 1.00 94.31 201 SER A C 1
ATOM 1626 O O . SER A 1 201 ? -12.174 3.435 27.621 1.00 94.31 201 SER A O 1
ATOM 1628 N N . ASN A 1 202 ? -10.683 1.767 27.665 1.00 94.25 202 ASN A N 1
ATOM 1629 C CA . ASN A 1 202 ? -10.080 2.196 28.928 1.00 94.25 202 ASN A CA 1
ATOM 1630 C C . ASN A 1 202 ? -9.490 3.609 28.832 1.00 94.25 202 ASN A C 1
ATOM 1632 O O . ASN A 1 202 ? -9.703 4.423 29.728 1.00 94.25 202 ASN A O 1
ATOM 1636 N N . ILE A 1 203 ? -8.772 3.913 27.745 1.00 95.12 203 ILE A N 1
ATOM 1637 C CA . ILE A 1 203 ? -8.207 5.251 27.521 1.00 95.12 203 ILE A CA 1
ATOM 1638 C C . ILE A 1 203 ? -9.335 6.272 27.343 1.00 95.12 203 ILE A C 1
ATOM 1640 O O . ILE A 1 203 ? -9.275 7.338 27.950 1.00 95.12 203 ILE A O 1
ATOM 1644 N N . PHE A 1 204 ? -10.388 5.931 26.592 1.00 95.81 204 PHE A N 1
ATOM 1645 C CA . PHE A 1 204 ? -11.581 6.768 26.457 1.00 95.81 204 PHE A CA 1
ATOM 1646 C C . PHE A 1 204 ? -12.175 7.123 27.826 1.00 95.81 204 PHE A C 1
ATOM 1648 O O . PHE A 1 204 ? -12.374 8.296 28.121 1.00 95.81 204 PHE A O 1
ATOM 1655 N N . HIS A 1 205 ? -12.397 6.149 28.712 1.00 94.94 205 HIS A N 1
ATOM 1656 C CA . HIS A 1 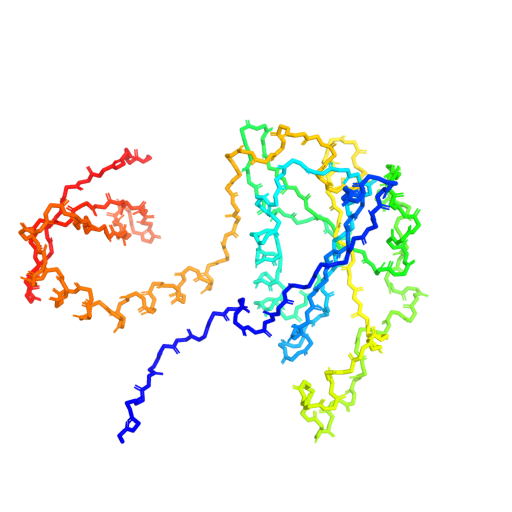205 ? -12.998 6.425 30.021 1.00 94.94 205 HIS A CA 1
ATOM 1657 C C . HIS A 1 205 ? -12.141 7.326 30.918 1.00 94.94 205 HIS A C 1
ATOM 1659 O O . HIS A 1 205 ? -12.708 8.093 31.699 1.00 94.94 205 HIS A O 1
ATOM 1665 N N . ILE A 1 206 ? -10.811 7.250 30.799 1.00 96.00 206 ILE A N 1
ATOM 1666 C CA . ILE A 1 206 ? -9.859 8.065 31.571 1.00 96.00 206 ILE A CA 1
ATOM 1667 C C . ILE A 1 206 ? -9.768 9.489 31.004 1.00 96.00 206 ILE A C 1
ATOM 1669 O O . ILE A 1 206 ? -9.830 10.455 31.761 1.00 96.00 206 ILE A O 1
ATOM 1673 N N . GLU A 1 207 ? -9.647 9.621 29.683 1.00 96.69 207 GLU A N 1
ATOM 1674 C CA . GLU A 1 207 ? -9.250 10.868 29.019 1.00 96.69 207 GLU A CA 1
ATOM 1675 C C . GLU A 1 207 ? -10.402 11.567 28.271 1.00 96.69 207 GLU A C 1
ATOM 1677 O O . GLU A 1 207 ? -10.194 12.628 27.700 1.00 96.69 207 GLU A O 1
ATOM 1682 N N . GLN A 1 208 ? -11.641 11.057 28.290 1.00 91.56 208 GLN A N 1
ATOM 1683 C CA . GLN A 1 208 ? -12.787 11.690 27.598 1.00 91.56 208 GLN A CA 1
ATOM 1684 C C . GLN A 1 208 ? -13.077 13.144 28.020 1.00 91.56 208 GLN A C 1
ATOM 1686 O O . GLN A 1 208 ? -13.738 13.868 27.284 1.00 91.56 208 GLN A O 1
ATOM 1691 N N . SER A 1 209 ? -12.629 13.574 29.207 1.00 92.25 209 SER A N 1
ATOM 1692 C CA . SER A 1 209 ? -12.786 14.968 29.669 1.00 92.25 209 SER A CA 1
ATOM 1693 C C . SER A 1 209 ? -11.611 15.871 29.275 1.00 92.25 209 SER A C 1
ATOM 1695 O O . SER A 1 209 ? -11.626 17.058 29.592 1.00 92.25 209 SER A O 1
ATOM 1697 N N . ASN A 1 210 ? -10.569 15.308 28.665 1.00 94.06 210 ASN A N 1
ATOM 1698 C CA . ASN A 1 210 ? -9.355 16.013 28.292 1.00 94.06 210 ASN A CA 1
ATOM 1699 C C . ASN A 1 210 ? -9.500 16.580 26.874 1.00 94.06 210 ASN A C 1
ATOM 1701 O O . ASN A 1 210 ? -9.630 15.828 25.912 1.00 94.06 210 ASN A O 1
ATOM 1705 N N . GLU A 1 211 ? -9.462 17.908 26.747 1.00 92.19 211 GLU A N 1
ATOM 1706 C CA . GLU A 1 211 ? -9.633 18.610 25.466 1.00 92.19 211 GLU A CA 1
ATOM 1707 C C . GLU A 1 211 ? -8.496 18.335 24.464 1.00 92.19 211 GLU A C 1
ATOM 1709 O O . GLU A 1 211 ? -8.680 18.541 23.264 1.00 92.19 211 GLU A O 1
ATOM 1714 N N . ASP A 1 212 ? -7.349 17.822 24.927 1.00 94.31 212 ASP A N 1
ATOM 1715 C CA . ASP A 1 212 ? -6.234 17.421 24.061 1.00 94.31 212 ASP A CA 1
ATOM 1716 C C . ASP A 1 212 ? -6.487 16.079 23.350 1.00 94.31 212 ASP A C 1
ATOM 1718 O O . ASP A 1 212 ? -5.769 15.719 22.412 1.00 94.31 212 ASP A O 1
ATOM 1722 N N . PHE A 1 213 ? -7.500 15.320 23.783 1.00 94.00 213 PHE A N 1
ATOM 1723 C CA . PHE A 1 213 ? -7.832 14.016 23.224 1.00 94.00 213 PHE A CA 1
ATOM 1724 C C . PHE A 1 213 ? -9.079 14.076 22.350 1.00 94.00 213 PHE A C 1
ATOM 1726 O O . PHE A 1 213 ? -10.099 14.673 22.685 1.00 94.00 213 PHE A O 1
ATOM 1733 N N . ARG A 1 214 ? -9.018 13.352 21.231 1.00 94.00 214 ARG A N 1
ATOM 1734 C CA . ARG A 1 214 ? -10.168 13.099 20.368 1.00 94.00 214 ARG A CA 1
ATOM 1735 C C . ARG A 1 214 ? -10.244 11.618 20.038 1.00 94.00 214 ARG A C 1
ATOM 1737 O O . ARG A 1 214 ? -9.270 11.028 19.575 1.00 94.00 214 ARG A O 1
ATOM 1744 N N . PHE A 1 215 ? -11.407 11.019 20.264 1.00 95.56 215 PHE A N 1
ATOM 1745 C CA . PHE A 1 215 ? -11.609 9.578 20.131 1.00 95.56 215 PHE A CA 1
ATOM 1746 C C . PHE A 1 215 ? -12.388 9.258 18.867 1.00 95.56 215 PHE A C 1
ATOM 1748 O O . PHE A 1 215 ? -13.579 9.550 18.774 1.00 95.56 215 PHE A O 1
ATOM 1755 N N . LEU A 1 216 ? -11.717 8.639 17.899 1.00 95.44 216 LEU A N 1
ATOM 1756 C CA . LEU A 1 216 ? -12.306 8.269 16.617 1.00 95.44 216 LEU A CA 1
ATOM 1757 C C . LEU A 1 216 ? -12.351 6.751 16.471 1.00 95.44 216 LEU A C 1
ATOM 1759 O O . LEU A 1 216 ? -11.375 6.066 16.771 1.00 95.44 216 LEU A O 1
ATOM 1763 N N . ALA A 1 217 ? -13.465 6.235 15.961 1.00 93.75 217 ALA A N 1
ATOM 1764 C CA . ALA A 1 217 ? -13.599 4.832 15.592 1.00 93.75 217 ALA A CA 1
ATOM 1765 C C . ALA A 1 217 ? -14.309 4.700 14.242 1.00 93.75 217 ALA A C 1
ATOM 1767 O O . ALA A 1 217 ? -15.222 5.464 13.924 1.00 93.75 217 ALA A O 1
ATOM 1768 N N . LYS A 1 218 ? -13.872 3.723 13.442 1.00 92.81 218 LYS A N 1
ATOM 1769 C CA . LYS A 1 218 ? -14.466 3.401 12.143 1.00 92.81 218 LYS A CA 1
ATOM 1770 C C . LYS A 1 218 ? -15.272 2.116 12.254 1.00 92.81 218 LYS A C 1
ATOM 1772 O O . LYS A 1 218 ? -14.724 1.088 12.649 1.00 92.81 218 LYS A O 1
ATOM 1777 N N . PHE A 1 219 ? -16.536 2.155 11.851 1.00 91.25 219 PHE A N 1
ATOM 1778 C CA . PHE A 1 219 ? -17.432 1.000 11.884 1.00 91.25 219 PHE A CA 1
ATOM 1779 C C . PHE A 1 219 ? -17.941 0.673 10.485 1.00 91.25 219 PHE A C 1
ATOM 1781 O O . PHE A 1 219 ? -18.234 1.572 9.703 1.00 91.25 219 PHE A O 1
ATOM 1788 N N . GLY A 1 220 ? -18.045 -0.621 10.172 1.00 90.19 220 GLY A N 1
ATOM 1789 C CA . GLY A 1 220 ? -18.827 -1.091 9.029 1.00 90.19 220 GLY A CA 1
ATOM 1790 C C . GLY A 1 220 ? -20.303 -1.126 9.411 1.00 90.19 220 GLY A C 1
ATOM 1791 O O . GLY A 1 220 ? -20.690 -1.929 10.257 1.00 90.19 220 GLY A O 1
ATOM 1792 N N . VAL A 1 221 ? -21.116 -0.256 8.822 1.00 88.62 221 VAL A N 1
ATOM 1793 C CA . VAL A 1 221 ? -22.561 -0.196 9.058 1.00 88.62 221 VAL A CA 1
ATOM 1794 C C . VAL A 1 221 ? -23.272 -0.866 7.895 1.00 88.62 221 VAL A C 1
ATOM 1796 O O . VAL A 1 221 ? -23.115 -0.466 6.742 1.00 88.62 221 VAL A O 1
ATOM 1799 N N . SER A 1 222 ? -24.036 -1.912 8.193 1.00 88.94 222 SER A N 1
ATOM 1800 C CA . SER A 1 222 ? -24.792 -2.645 7.180 1.00 88.94 222 SER A CA 1
ATOM 1801 C C . SER A 1 222 ? -25.970 -1.823 6.668 1.00 88.94 222 SER A C 1
ATOM 1803 O O . SER A 1 222 ? -26.794 -1.369 7.462 1.00 88.94 222 SER A O 1
ATOM 1805 N N . TYR A 1 223 ? -26.075 -1.686 5.348 1.00 87.62 223 TYR A N 1
ATOM 1806 C CA . TYR A 1 223 ? -27.228 -1.065 4.681 1.00 87.62 223 TYR A CA 1
ATOM 1807 C C . TYR A 1 223 ? -28.010 -2.061 3.812 1.00 87.62 223 TYR A C 1
ATOM 1809 O O . TYR A 1 223 ? -29.199 -1.870 3.573 1.00 87.62 223 TYR A O 1
ATOM 1817 N N . GLU A 1 224 ? -27.372 -3.158 3.400 1.00 89.38 224 GLU A N 1
ATOM 1818 C CA . GLU A 1 224 ? -27.974 -4.290 2.694 1.00 89.38 224 GLU A CA 1
ATOM 1819 C C . GLU A 1 224 ? -27.318 -5.598 3.165 1.00 89.38 224 GLU A C 1
ATOM 1821 O O . GLU A 1 224 ? -26.249 -5.598 3.780 1.00 89.38 224 GLU A O 1
ATOM 1826 N N . GLU A 1 225 ? -27.952 -6.736 2.884 1.00 86.94 225 GLU A N 1
ATOM 1827 C CA . GLU A 1 225 ? -27.377 -8.042 3.209 1.00 86.94 225 GLU A CA 1
ATOM 1828 C C . GLU A 1 225 ? -26.032 -8.232 2.487 1.00 86.94 225 GLU A C 1
ATOM 1830 O O . GLU A 1 225 ? -25.940 -8.125 1.265 1.00 86.94 225 GLU A O 1
ATOM 1835 N N . GLY A 1 226 ? -24.969 -8.472 3.261 1.00 81.81 226 GLY A N 1
ATOM 1836 C CA . GLY A 1 226 ? -23.609 -8.631 2.740 1.00 81.81 226 GLY A CA 1
ATOM 1837 C C . GLY A 1 226 ? -22.916 -7.334 2.311 1.00 81.81 226 GLY A C 1
ATOM 1838 O O . GLY A 1 226 ? -21.794 -7.405 1.814 1.00 81.81 226 GLY A O 1
ATOM 1839 N N . LYS A 1 227 ? -23.535 -6.162 2.508 1.00 82.44 227 LYS A N 1
ATOM 1840 C CA . LYS A 1 227 ? -22.913 -4.868 2.211 1.00 82.44 227 LYS A CA 1
ATOM 1841 C C . LYS A 1 227 ? -22.864 -3.979 3.440 1.00 82.44 227 LYS A C 1
ATOM 1843 O O . LYS A 1 227 ? -23.873 -3.730 4.103 1.00 82.44 227 LYS A O 1
ATOM 1848 N N . SER A 1 228 ? -21.680 -3.444 3.686 1.00 86.50 228 SER A N 1
ATOM 1849 C CA . SER A 1 228 ? -21.444 -2.473 4.740 1.00 86.50 228 SER A CA 1
ATOM 1850 C C . SER A 1 228 ? -20.715 -1.275 4.173 1.00 86.50 228 SER A C 1
ATOM 1852 O O . SER A 1 228 ? -19.866 -1.406 3.294 1.00 86.50 228 SER A O 1
ATOM 1854 N N . GLU A 1 229 ? -21.041 -0.109 4.704 1.00 86.50 229 GLU A N 1
ATOM 1855 C CA . GLU A 1 229 ? -20.281 1.103 4.464 1.00 86.50 229 GLU A CA 1
ATOM 1856 C C . GLU A 1 229 ? -19.412 1.405 5.683 1.00 86.50 229 GLU A C 1
ATOM 1858 O O . GLU A 1 229 ? -19.855 1.265 6.826 1.00 86.50 229 GLU A O 1
ATOM 1863 N N . HIS A 1 230 ? -18.162 1.803 5.457 1.00 87.88 230 HIS A N 1
ATOM 1864 C CA . HIS A 1 230 ? -17.254 2.156 6.537 1.00 87.88 230 HIS A CA 1
ATOM 1865 C C . HIS A 1 230 ? -17.342 3.642 6.869 1.00 87.88 230 HIS A C 1
ATOM 1867 O O . HIS A 1 230 ? -16.849 4.485 6.125 1.00 87.88 230 HIS A O 1
ATOM 1873 N N . MET A 1 231 ? -17.907 3.939 8.033 1.00 91.62 231 MET A N 1
ATOM 1874 C CA . MET A 1 231 ? -18.130 5.295 8.519 1.00 91.62 231 MET A CA 1
ATOM 1875 C C . MET A 1 231 ? -17.286 5.598 9.757 1.00 91.62 231 MET A C 1
ATOM 1877 O O . MET A 1 231 ? -17.054 4.729 10.601 1.00 91.62 231 MET A O 1
ATOM 1881 N N . TRP A 1 232 ? -16.838 6.845 9.863 1.00 94.00 232 TRP A N 1
ATOM 1882 C CA . TRP A 1 232 ? -16.065 7.388 10.971 1.00 94.00 232 TRP A CA 1
ATOM 1883 C C . TRP A 1 232 ? -16.966 8.089 11.975 1.00 94.00 232 TRP A C 1
ATOM 1885 O O . TRP A 1 232 ? -17.776 8.948 11.627 1.00 94.00 232 TRP A O 1
ATOM 1895 N N . PHE A 1 233 ? -16.762 7.769 13.245 1.00 95.44 233 PHE A N 1
ATOM 1896 C CA . PHE A 1 233 ? -17.514 8.336 14.348 1.00 95.44 233 PHE A CA 1
ATOM 1897 C C . PHE A 1 233 ? -16.572 8.924 15.391 1.00 95.44 233 PHE A C 1
ATOM 1899 O O . PHE A 1 233 ? -15.561 8.319 15.748 1.00 95.44 233 PHE A O 1
ATOM 1906 N N . GLU A 1 234 ? -16.947 10.080 15.921 1.00 96.25 234 GLU A N 1
ATOM 1907 C CA . GLU A 1 234 ? -16.369 10.652 17.129 1.00 96.25 234 GLU A CA 1
ATOM 1908 C C . GLU A 1 234 ? -17.111 10.113 18.353 1.00 96.25 234 GLU A C 1
ATOM 1910 O O . GLU A 1 234 ? -18.321 10.304 18.494 1.00 96.25 234 GLU A O 1
ATOM 1915 N N . MET A 1 235 ? -16.401 9.386 19.214 1.00 96.19 235 MET A N 1
ATOM 1916 C CA . MET A 1 235 ? -16.990 8.649 20.333 1.00 96.19 235 MET A CA 1
ATOM 1917 C C . MET A 1 235 ? -17.517 9.597 21.408 1.00 96.19 235 MET A C 1
ATOM 1919 O O . MET A 1 235 ? -16.843 10.543 21.799 1.00 96.19 235 MET A O 1
ATOM 1923 N N . GLN A 1 236 ? -18.729 9.318 21.886 1.00 94.94 236 GLN A N 1
ATOM 1924 C CA . GLN A 1 236 ? -19.408 10.080 22.938 1.00 94.94 236 GLN A CA 1
ATOM 1925 C C . GLN A 1 236 ? -19.630 9.245 24.194 1.00 94.94 236 GLN A C 1
ATOM 1927 O O . GLN A 1 236 ? -19.580 9.769 25.301 1.00 94.94 236 GLN A O 1
ATOM 1932 N N . ASN A 1 237 ? -19.900 7.948 24.036 1.00 94.75 237 ASN A N 1
ATOM 1933 C CA . ASN A 1 237 ? -20.088 7.043 25.160 1.00 94.75 237 ASN A CA 1
ATOM 1934 C C . ASN A 1 237 ? -19.734 5.610 24.756 1.00 94.75 237 ASN A C 1
ATOM 1936 O O . ASN A 1 237 ? -20.083 5.164 23.662 1.00 94.75 237 ASN A O 1
ATOM 1940 N N . ILE A 1 238 ? -19.072 4.887 25.655 1.00 94.88 238 ILE A N 1
ATOM 1941 C CA . ILE A 1 238 ? -18.724 3.476 25.496 1.00 94.88 238 ILE A CA 1
ATOM 1942 C C . ILE A 1 238 ? -19.159 2.757 26.769 1.00 94.88 238 ILE A C 1
ATOM 1944 O O . ILE A 1 238 ? -18.755 3.126 27.873 1.00 94.88 238 ILE A O 1
ATOM 1948 N N . THR A 1 239 ? -19.991 1.734 26.613 1.00 91.75 239 THR A N 1
ATOM 1949 C CA . THR A 1 239 ? -20.451 0.851 27.691 1.00 91.75 239 THR A CA 1
ATOM 1950 C C . THR A 1 239 ? -20.210 -0.603 27.292 1.00 91.75 239 THR A C 1
ATOM 1952 O O . THR A 1 239 ? -19.797 -0.871 26.165 1.00 91.75 239 THR A O 1
ATOM 1955 N N . GLU A 1 240 ? -20.476 -1.548 28.195 1.00 87.44 240 GLU A N 1
ATOM 1956 C CA . GLU A 1 240 ? -20.405 -2.979 27.862 1.00 87.44 240 GLU A CA 1
ATOM 1957 C C . GLU A 1 240 ? -21.417 -3.374 26.771 1.00 87.44 240 GLU A C 1
ATOM 1959 O O . GLU A 1 240 ? -21.115 -4.224 25.937 1.00 87.44 240 GLU A O 1
ATOM 1964 N N . ASP A 1 241 ? -22.589 -2.728 26.744 1.00 89.94 241 ASP A N 1
ATOM 1965 C CA . ASP A 1 241 ? -23.707 -3.123 25.880 1.00 89.94 241 ASP A CA 1
ATOM 1966 C C . ASP A 1 241 ? -23.783 -2.331 24.567 1.00 89.94 241 ASP A C 1
ATOM 1968 O O . ASP A 1 241 ? -24.299 -2.827 23.563 1.00 89.94 241 ASP A O 1
ATOM 1972 N N . PHE A 1 242 ? -23.322 -1.0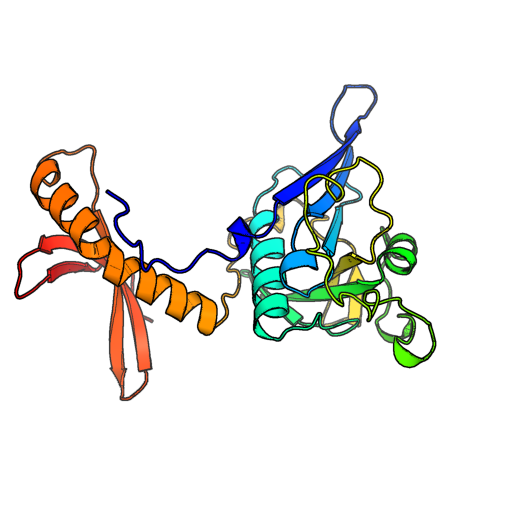77 24.557 1.00 91.56 242 PHE A N 1
ATOM 1973 C CA . PHE A 1 242 ? -23.421 -0.210 23.384 1.00 91.56 242 PHE A CA 1
ATOM 1974 C C . PHE A 1 242 ? -22.319 0.848 23.306 1.00 91.56 242 PHE A C 1
ATOM 1976 O O . PHE A 1 242 ? -21.761 1.298 24.311 1.00 91.56 242 PHE A O 1
ATOM 1983 N N . ILE A 1 243 ? -22.079 1.291 22.072 1.00 92.88 243 ILE A N 1
ATOM 1984 C CA . ILE A 1 243 ? -21.186 2.390 21.707 1.00 92.88 243 ILE A CA 1
ATOM 1985 C C . ILE A 1 243 ? -22.035 3.488 21.066 1.00 92.88 243 ILE A C 1
ATOM 1987 O O . ILE A 1 243 ? -22.900 3.207 20.235 1.00 92.88 243 ILE A O 1
ATOM 1991 N N . GLN A 1 244 ? -21.783 4.740 21.436 1.00 94.94 244 GLN A N 1
ATOM 1992 C CA . GLN A 1 244 ? -22.430 5.915 20.865 1.00 94.94 244 GLN A CA 1
ATOM 1993 C C . GLN A 1 244 ? -21.374 6.880 20.329 1.00 94.94 244 GLN A C 1
ATOM 1995 O O . GLN A 1 244 ? -20.410 7.206 21.022 1.00 94.94 244 GLN A O 1
ATOM 2000 N N . GLY A 1 245 ? -21.586 7.385 19.116 1.00 94.69 245 GLY A N 1
ATOM 2001 C CA . GLY A 1 245 ? -20.717 8.378 18.499 1.00 94.69 245 GLY A CA 1
ATOM 2002 C C . GLY A 1 245 ? -21.459 9.277 17.518 1.00 94.69 245 GLY A C 1
ATOM 2003 O O . GLY A 1 245 ? -22.562 8.956 17.073 1.00 94.69 245 GLY A O 1
ATOM 2004 N N . ILE A 1 246 ? -20.846 10.411 17.197 1.00 95.06 246 ILE A N 1
ATOM 2005 C CA . ILE A 1 246 ? -21.319 11.357 16.185 1.00 95.06 246 ILE A CA 1
ATOM 2006 C C . ILE A 1 246 ? -20.639 11.000 14.867 1.00 95.06 246 ILE A C 1
ATOM 2008 O O . ILE A 1 246 ? -19.416 10.921 14.816 1.00 95.06 246 ILE A O 1
ATOM 2012 N N . LEU A 1 247 ? -21.421 10.772 13.813 1.00 95.06 247 LEU A N 1
ATOM 2013 C CA . LEU A 1 247 ? -20.898 10.554 12.465 1.00 95.06 247 LEU A CA 1
ATOM 2014 C C . LEU A 1 247 ? -20.181 11.824 11.976 1.00 95.06 247 LEU A C 1
ATOM 2016 O O . LEU A 1 247 ? -20.758 12.909 12.047 1.00 95.06 247 LEU A O 1
ATOM 2020 N N . ILE A 1 248 ? -18.947 11.691 11.483 1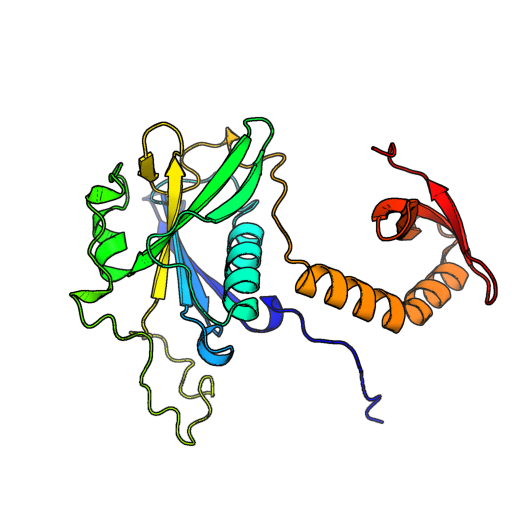.00 94.25 248 ILE A N 1
ATOM 2021 C CA . ILE A 1 248 ? -18.116 12.838 11.063 1.00 94.25 248 ILE A CA 1
ATOM 2022 C C . ILE A 1 248 ? -17.794 12.876 9.563 1.00 94.25 248 ILE A C 1
ATOM 2024 O O . ILE A 1 248 ? -17.151 13.821 9.110 1.00 94.25 248 ILE A O 1
ATOM 2028 N N . ASN A 1 249 ? -18.232 11.882 8.789 1.00 88.75 249 ASN A N 1
ATOM 2029 C CA . ASN A 1 249 ? -18.147 11.881 7.327 1.00 88.75 249 ASN A CA 1
ATOM 2030 C C . ASN A 1 249 ? -19.537 11.745 6.697 1.00 88.75 249 ASN A C 1
ATOM 2032 O O . ASN A 1 249 ? -20.456 11.216 7.319 1.00 88.75 249 ASN A O 1
ATOM 2036 N N . GLU A 1 250 ? -19.678 12.199 5.453 1.00 82.69 250 GLU A N 1
ATOM 2037 C CA . GLU A 1 250 ? -20.884 11.935 4.670 1.00 82.69 250 GLU A CA 1
ATOM 2038 C C . GLU A 1 250 ? -20.890 10.459 4.230 1.00 82.69 250 GLU A C 1
ATOM 2040 O O . GLU A 1 250 ? -19.851 9.983 3.754 1.00 82.69 250 GLU A O 1
ATOM 2045 N N . PRO A 1 251 ? -21.999 9.724 4.438 1.00 76.19 251 PRO A N 1
ATOM 2046 C CA . PRO A 1 251 ? -22.195 8.407 3.842 1.00 76.19 251 PRO A CA 1
ATOM 2047 C C . PRO A 1 251 ? -22.316 8.514 2.316 1.00 76.19 251 PRO A C 1
ATOM 2049 O O . PRO A 1 251 ? -22.839 9.515 1.815 1.00 76.19 251 PRO A O 1
ATOM 2052 N N . TYR A 1 252 ? -21.854 7.493 1.602 1.00 62.94 252 TYR A N 1
ATOM 2053 C CA . TYR A 1 252 ? -21.923 7.368 0.142 1.00 62.94 252 TYR A CA 1
ATOM 2054 C C . TYR A 1 252 ? -23.273 6.854 -0.371 1.00 62.94 252 TYR A C 1
ATOM 2056 O O . TYR A 1 252 ? -23.902 5.991 0.281 1.00 62.94 252 TYR A O 1
#

InterPro domains:
  IPR018756 Domain of unknown function DUF2314 [PF10077] (190-251)
  IPR053886 DUF4026, middle domain [PF22789] (17-155)

Radius of gyration: 21.8 Å; chains: 1; bounding box: 55×48×58 Å

Secondary structure (DSSP, 8-state):
------PPPPGGGG-EEEEEEEE-TTS-EEEEEEEEESGGGGTS-EEEEEE-S--S--TTHHHHHHHHHHHHHHHTS--BT--EEEEEETTEEEEEEEEEHHHHTTTTTS-EEGGGSPPSSSS----S-S--SS--TTSGGG-SS-----EEEEEEEETTTTEEE-S--SGGGGSS-EE---HHHHHHHHHHHHHHHHHHHHHHHHHTT-TT---EEEEEEEEETTEEEEEEEEEEEE-SS-EEEEE-S---

Organism: NCBI:txid1890302

Foldseek 3Di:
DPPPDPADDQLCVQKDKDKDFDADPVRDGAKIKIKIPRLVLLQEAIEIAIDRGDEPDPFCVVQQCSLQSQVCSVVSHHQALDWDFWWAAPVGTWTKHWYWVVVVVVCAPHWAASVRGDDPVPDPQCSDDPPPPPDNPPPPVNPDPDDPTTYIYMWIADPVRRTTYHPRPDHVPRPGIGTDDDPVNVVSVVVNCVSCVVVLQVCCVVCVVPPVDWRKDWDFPDPDVVHTDIWIFTWDDDDPVDTDTDTDDDTD

Sequence (252 aa):
YHVENELLPDIPDLYVIHSVYEDDKDGEPTQYWFHTHGLLRAGVTEIELIIPNRISSYYGIGDLFQTFANNAVENGQVPMNEPIVIAHSQQGSIHTVAVPWEKGLSYIGHKTSMDQLSSIEDEEVKLQPIDAQNTFLGGMDDRDEYHQSPSVLLFKFNTSEEYIESFFKEHEEATGLMFYKTNSETDRMAYNAKNTFGYFSNIFHIEQSNEDFRFLAKFGVSYEEGKSEHMWFEMQNITEDFIQGILINEPY